Protein AF-A0A1E9EIL7-F1 (afdb_monomer_lite)

Sequence (348 aa):
MKQIITDVDGYSNFIINLEDLDIDIRIKYILYSVIDALINKVSENIWKKYFSDNKKYITLEELAEIYKIKNWYNNDGLPGVFFERFVYNILVIKEYKDLNSFILDCLNRLDISKGNDFDVILWGTEKGSWLSDFSLNSNLDIIDETDYIFMNNQPCNFKDTLIKFYHSNKKYNGFEKADLFVKLKNSSRWFGVDIKLNIEDFSAKNKTILPIRIALKTNNIIRLQKQLFDLRLEPNTFIFPKDNDYGELSMRYYRYMLLLLENIARNNKYKINKELYEFDTELTLFFLENKKESLFKILDFFERDILSKGVQVPERKIIENTCNTFLLNRYDCSCLKIIDEDNIVSVG

Structure (mmCIF, N/CA/C/O backbone):
data_AF-A0A1E9EIL7-F1
#
_entry.id   AF-A0A1E9EIL7-F1
#
loop_
_atom_site.group_PDB
_atom_site.id
_atom_site.type_symbol
_atom_site.label_atom_id
_atom_site.label_alt_id
_atom_site.label_comp_id
_atom_site.label_asym_id
_atom_site.label_entity_id
_atom_site.label_seq_id
_atom_site.pdbx_PDB_ins_code
_atom_site.Cartn_x
_atom_site.Cartn_y
_atom_site.Cartn_z
_atom_site.occupancy
_atom_site.B_iso_or_equiv
_atom_site.auth_seq_id
_atom_site.auth_comp_id
_atom_site.auth_asym_id
_atom_site.auth_atom_id
_atom_site.pdbx_PDB_model_num
ATOM 1 N N . MET A 1 1 ? -23.226 0.255 -35.946 1.00 21.98 1 MET A N 1
ATOM 2 C CA . MET A 1 1 ? -22.537 1.017 -37.009 1.00 21.98 1 MET A CA 1
ATOM 3 C C . MET A 1 1 ? -21.779 2.134 -36.306 1.00 21.98 1 MET A C 1
ATOM 5 O O . MET A 1 1 ? -22.417 2.949 -35.657 1.00 21.98 1 MET A O 1
ATOM 9 N N . LYS A 1 2 ? -20.445 2.040 -36.252 1.00 23.27 2 LYS A N 1
ATOM 10 C CA . LYS A 1 2 ? -19.579 2.896 -35.425 1.00 23.27 2 LYS A CA 1
ATOM 11 C C . LYS A 1 2 ? -19.229 4.156 -36.216 1.00 23.27 2 LYS A C 1
ATOM 13 O O . LYS A 1 2 ? -18.737 4.033 -37.333 1.00 23.27 2 LYS A O 1
ATOM 18 N N . GLN A 1 3 ? -19.492 5.333 -35.659 1.00 21.84 3 GLN A N 1
ATOM 19 C CA . GLN A 1 3 ? -18.999 6.582 -36.231 1.00 21.84 3 GLN A CA 1
ATOM 20 C C . GLN A 1 3 ? -17.539 6.755 -35.815 1.00 21.84 3 GLN A C 1
ATOM 22 O O . GLN A 1 3 ? -17.222 6.831 -34.632 1.00 21.84 3 GLN A O 1
ATOM 27 N N . ILE A 1 4 ? -16.667 6.743 -36.817 1.00 25.75 4 ILE A N 1
ATOM 28 C CA . ILE A 1 4 ? -15.246 7.049 -36.716 1.00 25.75 4 ILE A CA 1
ATOM 29 C C . ILE A 1 4 ? -15.115 8.519 -37.106 1.00 25.75 4 ILE A C 1
ATOM 31 O O . ILE A 1 4 ? -15.491 8.887 -38.218 1.00 25.75 4 ILE A O 1
ATOM 35 N N . ILE A 1 5 ? -14.599 9.346 -36.202 1.00 26.09 5 ILE A N 1
ATOM 36 C CA . ILE A 1 5 ? -14.059 10.661 -36.550 1.00 26.09 5 ILE A CA 1
ATOM 37 C C . ILE A 1 5 ? -12.557 10.566 -36.293 1.00 26.09 5 ILE A C 1
ATOM 39 O O . ILE A 1 5 ? -12.124 10.412 -35.155 1.00 26.09 5 ILE A O 1
ATOM 43 N N . THR A 1 6 ? -11.784 10.569 -37.374 1.00 26.67 6 THR A N 1
ATOM 44 C CA . THR A 1 6 ? -10.322 10.679 -37.371 1.00 26.67 6 THR A CA 1
ATOM 45 C C . THR A 1 6 ? -9.924 12.146 -37.444 1.00 26.67 6 THR A C 1
ATOM 47 O O . THR A 1 6 ? -10.477 12.868 -38.273 1.00 26.67 6 THR A O 1
ATOM 50 N N . ASP A 1 7 ? -8.926 12.544 -36.656 1.00 28.95 7 ASP A N 1
ATOM 51 C CA . ASP A 1 7 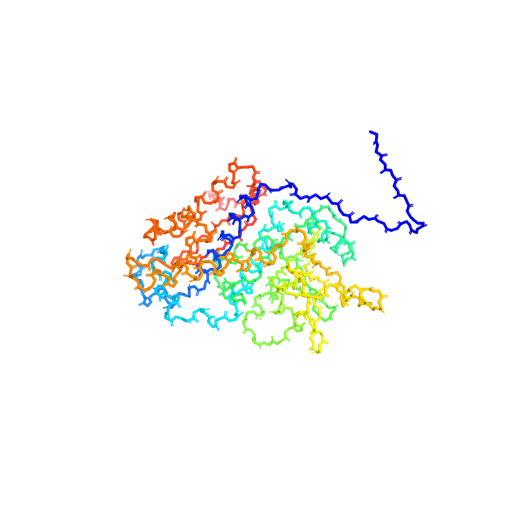? -8.173 13.783 -36.865 1.00 28.95 7 ASP A CA 1
ATOM 52 C C . ASP A 1 7 ? -6.681 13.474 -37.111 1.00 28.95 7 ASP A C 1
ATOM 54 O O . ASP A 1 7 ? -6.193 12.384 -36.799 1.00 28.95 7 ASP A O 1
ATOM 58 N N . VAL A 1 8 ? -6.001 14.418 -37.757 1.00 35.62 8 VAL A N 1
ATOM 59 C CA . VAL A 1 8 ? -4.996 14.209 -38.820 1.00 35.62 8 VAL A CA 1
ATOM 60 C C . VAL A 1 8 ? -3.587 13.766 -38.374 1.00 35.62 8 VAL A C 1
ATOM 62 O O . VAL A 1 8 ? -2.818 13.332 -39.225 1.00 35.62 8 VAL A O 1
ATOM 65 N N . ASP A 1 9 ? -3.255 13.730 -37.080 1.00 33.31 9 ASP A N 1
ATOM 66 C CA . ASP A 1 9 ? -1.865 13.486 -36.629 1.00 33.31 9 ASP A CA 1
ATOM 67 C C . ASP A 1 9 ? -1.631 12.212 -35.790 1.00 33.31 9 ASP A C 1
ATOM 69 O O . ASP A 1 9 ? -0.610 12.078 -35.122 1.00 33.31 9 ASP A O 1
ATOM 73 N N . GLY A 1 10 ? -2.531 11.224 -35.836 1.00 30.38 10 GLY A N 1
ATOM 74 C CA . GLY A 1 10 ? -2.178 9.837 -35.479 1.00 30.38 10 GLY A CA 1
ATOM 75 C C . GLY A 1 10 ? -1.772 9.548 -34.021 1.00 30.38 10 GLY A C 1
ATOM 76 O O . GLY A 1 10 ? -1.339 8.434 -33.736 1.00 30.38 10 GLY A O 1
ATOM 77 N N . TYR A 1 11 ? -1.958 10.482 -33.085 1.00 27.22 11 TYR A N 1
ATOM 78 C CA . TYR A 1 11 ? -1.787 10.244 -31.648 1.00 27.22 11 TYR A CA 1
ATOM 79 C C . TYR A 1 11 ? -3.122 10.378 -30.910 1.00 27.22 11 TYR A C 1
ATOM 81 O O . TYR A 1 11 ? -3.513 11.439 -30.436 1.00 27.22 11 TYR A O 1
ATOM 89 N N . SER A 1 12 ? -3.809 9.247 -30.800 1.00 25.52 12 SER A N 1
ATOM 90 C CA . SER A 1 12 ? -4.914 8.972 -29.879 1.00 25.52 12 SER A CA 1
ATOM 91 C C . SER A 1 12 ? -4.628 7.569 -29.333 1.00 25.52 12 SER A C 1
ATOM 93 O O . SER A 1 12 ? -4.242 6.687 -30.094 1.00 25.52 12 SER A O 1
ATOM 95 N N . ASN A 1 13 ? -4.675 7.313 -28.028 1.00 25.39 13 ASN A N 1
ATOM 96 C CA . ASN A 1 13 ? -5.943 6.993 -27.385 1.00 25.39 13 ASN A CA 1
ATOM 97 C C . ASN A 1 13 ? -5.948 7.395 -25.911 1.00 25.39 13 ASN A C 1
ATOM 99 O O . ASN A 1 13 ? -5.294 6.774 -25.075 1.00 25.39 13 ASN A O 1
ATOM 103 N N . PHE A 1 14 ? -6.772 8.394 -25.608 1.00 28.94 14 PHE A N 1
ATOM 104 C CA . PHE A 1 14 ? -7.549 8.379 -24.379 1.00 28.94 14 PHE A CA 1
ATOM 105 C C . PHE A 1 14 ? -8.856 7.608 -24.632 1.00 28.94 14 PHE A C 1
ATOM 107 O O . PHE A 1 14 ? -9.371 7.586 -25.750 1.00 28.94 14 PHE A O 1
ATOM 114 N N . ILE A 1 15 ? -9.386 7.089 -23.526 1.00 29.17 15 ILE A N 1
ATOM 115 C CA . ILE A 1 15 ? -10.681 6.454 -23.238 1.00 29.17 15 ILE A CA 1
ATOM 116 C C . ILE A 1 15 ? -10.800 4.907 -23.356 1.00 29.17 15 ILE A C 1
ATOM 118 O O . ILE A 1 15 ? -10.770 4.316 -24.433 1.00 29.17 15 ILE A O 1
ATOM 122 N N . ILE A 1 16 ? -11.132 4.351 -22.175 1.00 26.14 16 ILE A N 1
ATOM 123 C CA . ILE A 1 16 ? -11.843 3.112 -21.782 1.00 26.14 16 ILE A CA 1
ATOM 124 C C . ILE A 1 16 ? -10.992 1.872 -21.449 1.00 26.14 16 ILE A C 1
ATOM 126 O O . ILE A 1 16 ? -10.671 1.068 -22.315 1.00 26.14 16 ILE A O 1
ATOM 130 N N . ASN A 1 17 ? -10.764 1.671 -20.143 1.00 25.08 17 ASN A N 1
ATOM 131 C CA . ASN A 1 17 ? -11.368 0.554 -19.400 1.00 25.08 17 ASN A CA 1
ATOM 132 C C . ASN A 1 17 ? -11.577 0.959 -17.926 1.00 25.08 17 ASN A C 1
ATOM 134 O O . ASN A 1 17 ? -10.631 1.085 -17.156 1.00 25.08 17 ASN A O 1
ATOM 138 N N . LEU A 1 18 ? -12.837 1.192 -17.546 1.00 31.80 18 LEU A N 1
ATOM 139 C CA . LEU A 1 18 ? -13.278 1.500 -16.175 1.00 31.80 18 LEU A CA 1
ATOM 140 C C . LEU A 1 18 ? -13.907 0.270 -15.479 1.00 31.80 18 LEU A C 1
ATOM 142 O O . LEU A 1 18 ? -14.501 0.409 -14.408 1.00 31.80 18 LEU A O 1
ATOM 146 N N . GLU A 1 19 ? -13.779 -0.927 -16.065 1.00 33.69 19 GLU A N 1
ATOM 147 C CA . GLU A 1 19 ? -14.574 -2.111 -15.689 1.00 33.69 19 GLU A CA 1
ATOM 148 C C . GLU A 1 19 ? -13.822 -3.264 -15.004 1.00 33.69 19 GLU A C 1
ATOM 150 O O . GLU A 1 19 ? -14.482 -4.168 -14.511 1.00 33.69 19 GLU A O 1
ATOM 155 N N . ASP A 1 20 ? -12.496 -3.249 -14.851 1.00 37.94 20 ASP A N 1
ATOM 156 C CA . ASP A 1 20 ? -11.806 -4.490 -14.435 1.00 37.94 20 ASP A CA 1
ATOM 157 C C . ASP A 1 20 ? -11.717 -4.737 -12.912 1.00 37.94 20 ASP A C 1
ATOM 159 O O . ASP A 1 20 ? -11.102 -5.699 -12.474 1.00 37.94 20 ASP A O 1
ATOM 163 N N . LEU A 1 21 ? -12.408 -3.944 -12.084 1.00 42.72 21 LEU A N 1
ATOM 164 C CA . LEU A 1 21 ? -12.733 -4.311 -10.698 1.00 42.72 21 LEU A CA 1
ATOM 165 C C . LEU A 1 21 ? -14.116 -3.756 -10.343 1.00 42.72 21 LEU A C 1
ATOM 167 O O . LEU A 1 21 ? -14.345 -2.545 -10.443 1.00 42.72 21 LEU A O 1
ATOM 171 N N . ASP A 1 22 ? -15.009 -4.620 -9.862 1.00 54.00 22 ASP A N 1
ATOM 172 C CA . ASP A 1 22 ? -16.246 -4.227 -9.179 1.00 54.00 22 ASP A CA 1
ATOM 173 C C . ASP A 1 22 ? -15.915 -3.116 -8.159 1.00 54.00 22 ASP A C 1
ATOM 175 O O . ASP A 1 22 ? -14.920 -3.220 -7.430 1.00 54.00 22 ASP A O 1
ATOM 179 N N . ILE A 1 23 ? -16.658 -2.001 -8.175 1.00 58.56 23 ILE A N 1
ATOM 180 C CA . ILE A 1 23 ? -16.365 -0.791 -7.372 1.00 58.56 23 ILE A CA 1
ATOM 181 C C . ILE A 1 23 ? -16.155 -1.170 -5.895 1.00 58.56 23 ILE A C 1
ATOM 183 O O . ILE A 1 23 ? -15.264 -0.640 -5.224 1.00 58.56 23 ILE A O 1
ATOM 187 N N . ASP A 1 24 ? -16.877 -2.192 -5.446 1.00 64.88 24 ASP A N 1
ATOM 188 C CA . ASP A 1 24 ? -16.771 -2.785 -4.121 1.00 64.88 24 ASP A CA 1
ATOM 189 C C . ASP A 1 24 ? -15.391 -3.382 -3.821 1.00 64.88 24 ASP A C 1
ATOM 191 O O . ASP A 1 24 ? -14.879 -3.217 -2.715 1.00 64.88 24 ASP A O 1
ATOM 195 N N . ILE A 1 25 ? -14.747 -4.063 -4.776 1.00 70.44 25 ILE A N 1
ATOM 196 C CA . ILE A 1 25 ? -13.416 -4.660 -4.565 1.00 70.44 25 ILE A CA 1
ATOM 197 C C . ILE A 1 25 ? -12.372 -3.559 -4.378 1.00 70.44 25 ILE A C 1
ATOM 199 O O . ILE A 1 25 ? -11.527 -3.644 -3.485 1.00 70.44 25 ILE A O 1
ATOM 203 N N . ARG A 1 26 ? -12.455 -2.486 -5.175 1.00 74.69 26 ARG A N 1
ATOM 204 C CA . ARG A 1 26 ? -11.538 -1.337 -5.078 1.00 74.69 26 ARG A CA 1
ATOM 205 C C . ARG A 1 26 ? -11.615 -0.684 -3.700 1.00 74.69 26 ARG A C 1
ATOM 207 O O . ARG A 1 26 ? -10.583 -0.438 -3.076 1.00 74.69 26 ARG A O 1
ATOM 214 N N . ILE A 1 27 ? -12.831 -0.453 -3.208 1.00 80.25 27 ILE A N 1
ATOM 215 C CA . ILE A 1 27 ? -13.075 0.108 -1.875 1.00 80.25 27 ILE A CA 1
ATOM 216 C C . ILE A 1 27 ? -12.526 -0.823 -0.789 1.00 80.25 27 ILE A C 1
ATOM 218 O O . ILE A 1 27 ? -11.817 -0.364 0.110 1.00 80.25 27 ILE A O 1
ATOM 222 N N . LYS A 1 28 ? -12.784 -2.134 -0.898 1.00 80.56 28 LYS A N 1
ATOM 223 C CA . LYS A 1 28 ? -12.276 -3.135 0.052 1.00 80.56 28 LYS A CA 1
ATOM 224 C C . LYS A 1 28 ? -10.748 -3.150 0.100 1.00 80.56 28 LYS A C 1
ATOM 226 O O . LYS A 1 28 ? -10.202 -3.173 1.197 1.00 80.56 28 LYS A O 1
ATOM 231 N N . TYR A 1 29 ? -10.048 -3.029 -1.030 1.00 82.19 29 TYR A N 1
ATOM 232 C CA . TYR A 1 29 ? -8.581 -2.922 -1.042 1.00 82.19 29 TYR A CA 1
ATOM 233 C C . TYR A 1 29 ? -8.045 -1.633 -0.429 1.00 82.19 29 TYR A C 1
ATOM 235 O O . TYR A 1 29 ? -7.021 -1.661 0.259 1.00 82.19 29 TYR A O 1
ATOM 243 N N . ILE A 1 30 ? -8.707 -0.501 -0.672 1.00 86.31 30 ILE A N 1
ATOM 244 C CA . ILE A 1 30 ? -8.325 0.768 -0.050 1.00 86.31 30 ILE A CA 1
ATOM 245 C C . ILE A 1 30 ? -8.467 0.643 1.468 1.00 86.31 30 ILE A C 1
ATOM 247 O O . ILE A 1 30 ? -7.507 0.902 2.189 1.00 86.31 30 ILE A O 1
ATOM 251 N N . LEU A 1 31 ? -9.618 0.173 1.954 1.00 86.94 31 LEU A N 1
ATOM 252 C CA . LEU A 1 31 ? -9.868 -0.042 3.381 1.00 86.94 31 LEU A CA 1
ATOM 253 C C . LEU A 1 31 ? -8.890 -1.046 3.992 1.00 86.94 31 LEU A C 1
ATOM 255 O O . LEU A 1 31 ? -8.324 -0.774 5.048 1.00 86.94 31 LEU A O 1
ATOM 259 N N . TYR A 1 32 ? -8.634 -2.159 3.305 1.00 86.06 32 TYR A N 1
ATOM 260 C CA . TYR A 1 32 ? -7.632 -3.148 3.694 1.00 86.06 32 TYR A CA 1
ATOM 261 C C . TYR A 1 32 ? -6.253 -2.499 3.865 1.00 86.06 32 TYR A C 1
ATOM 263 O O . TYR A 1 32 ? -5.609 -2.660 4.899 1.00 86.06 32 TYR A O 1
ATOM 271 N N . SER A 1 33 ? -5.828 -1.690 2.890 1.00 85.75 33 SER A N 1
ATOM 272 C CA . SER A 1 33 ? -4.536 -0.994 2.914 1.00 85.75 33 SER A CA 1
ATOM 273 C C . SER A 1 33 ? -4.466 0.061 4.023 1.00 85.75 33 SER A C 1
ATOM 275 O O . SER A 1 33 ? -3.435 0.167 4.683 1.00 85.75 33 SER A O 1
ATOM 277 N N . VAL A 1 34 ? -5.551 0.810 4.263 1.00 88.31 34 VAL A N 1
ATOM 278 C CA . VAL A 1 34 ? -5.646 1.804 5.346 1.00 88.31 34 VAL A CA 1
ATOM 279 C C . VAL A 1 34 ? -5.557 1.130 6.712 1.00 88.31 34 VAL A C 1
ATOM 281 O O . VAL A 1 34 ? -4.752 1.547 7.539 1.00 88.31 34 VAL A O 1
ATOM 284 N N . ILE A 1 35 ? -6.362 0.095 6.963 1.00 87.81 35 ILE A N 1
ATOM 285 C CA . ILE A 1 35 ? -6.385 -0.592 8.260 1.00 87.81 35 ILE A CA 1
ATOM 286 C C . ILE A 1 35 ? -5.012 -1.198 8.546 1.00 87.81 35 ILE A C 1
ATOM 288 O O . ILE A 1 35 ? -4.467 -0.994 9.628 1.00 87.81 35 ILE A O 1
ATOM 292 N N . ASP A 1 36 ? -4.423 -1.883 7.569 1.00 83.56 36 ASP A N 1
ATOM 293 C CA . ASP A 1 36 ? -3.121 -2.514 7.755 1.00 83.56 36 ASP A CA 1
ATOM 294 C C . ASP A 1 36 ? -2.008 -1.461 7.946 1.00 83.56 36 ASP A C 1
ATOM 296 O O . ASP A 1 36 ? -1.156 -1.613 8.819 1.00 83.56 36 ASP A O 1
ATOM 300 N N . ALA A 1 37 ? -2.065 -0.321 7.244 1.00 83.38 37 ALA A N 1
ATOM 301 C CA . ALA A 1 37 ? -1.169 0.815 7.485 1.00 83.38 37 ALA A CA 1
ATOM 302 C C . ALA A 1 37 ? -1.305 1.399 8.906 1.00 83.38 37 ALA A C 1
ATOM 304 O O . ALA A 1 37 ? -0.298 1.729 9.534 1.00 83.38 37 ALA A O 1
ATOM 305 N N . LEU A 1 38 ? -2.530 1.518 9.430 1.00 84.69 38 LEU A N 1
ATOM 306 C CA . LEU A 1 38 ? -2.791 2.034 10.778 1.00 84.69 38 LEU A CA 1
ATOM 307 C C . LEU A 1 38 ? -2.280 1.082 11.868 1.00 84.69 38 LEU A C 1
ATOM 309 O O . LEU A 1 38 ? -1.675 1.540 12.837 1.00 84.69 38 LEU A O 1
ATOM 313 N N . ILE A 1 39 ? -2.487 -0.228 11.700 1.00 82.31 39 ILE A N 1
ATOM 314 C CA . ILE A 1 39 ? -1.978 -1.258 12.620 1.00 82.31 39 ILE A CA 1
ATOM 315 C C . ILE A 1 39 ? -0.451 -1.181 12.708 1.00 82.31 39 ILE A C 1
ATOM 317 O O . ILE A 1 39 ? 0.105 -1.097 13.800 1.00 82.31 39 ILE A O 1
ATOM 321 N N . ASN A 1 40 ? 0.221 -1.097 11.560 1.00 76.50 40 ASN A N 1
ATOM 322 C CA . ASN A 1 40 ? 1.681 -1.035 11.466 1.00 76.50 40 ASN A CA 1
ATOM 323 C C . ASN A 1 40 ? 2.307 0.278 11.963 1.00 76.50 40 ASN A C 1
ATOM 325 O O . ASN A 1 40 ? 3.527 0.437 11.952 1.00 76.50 40 ASN A O 1
ATOM 329 N N . LYS A 1 41 ? 1.494 1.243 12.406 1.00 76.06 41 LYS A N 1
ATOM 330 C CA . LYS A 1 41 ? 1.964 2.442 13.117 1.00 76.06 41 LYS A CA 1
ATOM 331 C C . LYS A 1 41 ? 1.931 2.311 14.630 1.00 76.06 41 LYS A C 1
ATOM 333 O O . LYS A 1 41 ? 2.370 3.225 15.337 1.00 76.06 41 LYS A O 1
ATOM 338 N N . VAL A 1 42 ? 1.440 1.192 15.141 1.00 77.12 42 VAL A N 1
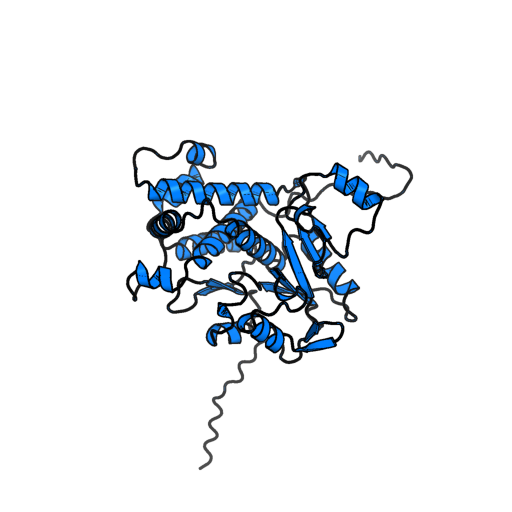ATOM 339 C CA . VAL A 1 42 ? 1.490 0.878 16.561 1.00 77.12 42 VAL A CA 1
ATOM 340 C C . VAL A 1 42 ? 2.833 0.215 16.851 1.00 77.12 42 VAL A C 1
ATOM 342 O O . VAL A 1 42 ? 3.033 -0.966 16.609 1.00 77.12 42 VAL A O 1
ATOM 345 N N . SER A 1 43 ? 3.793 0.991 17.355 1.00 71.69 43 SER A N 1
ATOM 346 C CA . SER A 1 43 ? 5.095 0.446 17.744 1.00 71.69 43 SER A CA 1
ATOM 347 C C . SER A 1 43 ? 4.986 -0.502 18.939 1.00 71.69 43 SER A C 1
ATOM 349 O O . SER A 1 43 ? 4.094 -0.363 19.777 1.00 71.69 43 SER A O 1
ATOM 351 N N . GLU A 1 44 ? 5.956 -1.405 19.083 1.00 69.44 44 GLU A N 1
ATOM 352 C CA . GLU A 1 44 ? 6.041 -2.347 20.209 1.00 69.44 44 GLU A CA 1
ATOM 353 C C . GLU A 1 44 ? 6.007 -1.636 21.576 1.00 69.44 44 GLU A C 1
ATOM 355 O O . GLU A 1 44 ? 5.368 -2.094 22.519 1.00 69.44 44 GLU A O 1
ATOM 360 N N . ASN A 1 45 ? 6.623 -0.456 21.680 1.00 71.62 45 ASN A N 1
ATOM 361 C CA . ASN A 1 45 ? 6.581 0.347 22.905 1.00 71.62 45 ASN A CA 1
ATOM 362 C C . ASN A 1 45 ? 5.171 0.856 23.228 1.00 71.62 45 ASN A C 1
ATOM 364 O O . ASN A 1 45 ? 4.802 0.936 24.396 1.00 71.62 45 ASN A O 1
ATOM 368 N N . ILE A 1 46 ? 4.386 1.233 22.213 1.00 75.56 46 ILE A N 1
ATOM 369 C CA . ILE A 1 46 ? 2.974 1.596 22.405 1.00 75.56 46 ILE A CA 1
ATOM 370 C C . ILE A 1 46 ? 2.203 0.335 22.789 1.00 75.56 46 ILE A C 1
ATOM 372 O O . ILE A 1 46 ? 1.432 0.371 23.741 1.00 75.56 46 ILE A O 1
ATOM 376 N N . TRP A 1 47 ? 2.471 -0.779 22.110 1.00 73.94 47 TRP A N 1
ATOM 377 C CA . TRP A 1 47 ? 1.850 -2.066 22.392 1.00 73.94 47 TRP A CA 1
ATOM 378 C C . TRP A 1 47 ? 1.979 -2.462 23.866 1.00 73.94 47 TRP A C 1
ATOM 380 O O . TRP A 1 47 ? 0.980 -2.539 24.576 1.00 73.94 47 TRP A O 1
ATOM 390 N N . LYS A 1 48 ? 3.218 -2.600 24.350 1.00 72.56 48 LYS A N 1
ATOM 391 C CA . LYS A 1 48 ? 3.542 -2.998 25.731 1.00 72.56 48 LYS A CA 1
ATOM 392 C C . LYS A 1 48 ? 3.064 -2.000 26.778 1.00 72.56 48 LYS A C 1
ATOM 394 O O . LYS A 1 48 ? 2.772 -2.365 27.910 1.00 72.56 48 LYS A O 1
ATOM 399 N N . LYS A 1 49 ? 3.008 -0.712 26.428 1.00 71.81 49 LYS A N 1
ATOM 400 C CA . LYS A 1 49 ? 2.572 0.332 27.362 1.00 71.81 49 LYS A CA 1
ATOM 401 C C . LYS A 1 49 ? 1.069 0.280 27.636 1.00 71.81 49 LYS A C 1
ATOM 403 O O . LYS A 1 49 ? 0.655 0.683 28.722 1.00 71.81 49 LYS A O 1
ATOM 408 N N . TYR A 1 50 ? 0.267 -0.135 26.658 1.00 68.38 50 TYR A N 1
ATOM 409 C CA . TYR A 1 50 ? -1.189 0.014 26.714 1.00 68.38 50 TYR A CA 1
ATOM 410 C C . TYR A 1 50 ? -1.954 -1.311 26.704 1.00 68.38 50 TYR A C 1
ATOM 412 O O . TYR A 1 50 ? -3.108 -1.332 27.126 1.00 68.38 50 TYR A O 1
ATOM 420 N N . PHE A 1 51 ? -1.326 -2.416 26.301 1.00 71.56 51 PHE A N 1
ATOM 421 C CA . PHE A 1 51 ? -1.952 -3.735 26.267 1.00 71.56 51 PHE A CA 1
ATOM 422 C C . PHE A 1 51 ? -1.155 -4.734 27.100 1.00 71.56 51 PHE A C 1
ATOM 424 O O . PHE A 1 51 ? 0.061 -4.632 27.226 1.00 71.56 51 PHE A O 1
ATOM 431 N N . SER A 1 52 ? -1.851 -5.711 27.681 1.00 65.81 52 SER A N 1
ATOM 432 C CA . SER A 1 52 ? -1.206 -6.803 28.415 1.00 65.81 52 SER A CA 1
ATOM 433 C C . SER A 1 52 ? -0.242 -7.571 27.508 1.00 65.81 52 SER A C 1
ATOM 435 O O . SER A 1 52 ? -0.625 -7.891 26.381 1.00 65.81 52 SER A O 1
ATOM 437 N N . ASP A 1 53 ? 0.917 -7.976 28.033 1.00 61.91 53 ASP A N 1
ATOM 438 C CA . ASP A 1 53 ? 1.979 -8.680 27.288 1.00 61.91 53 ASP A CA 1
ATOM 439 C C . ASP A 1 53 ? 1.502 -9.943 26.542 1.00 61.91 53 ASP A C 1
ATOM 441 O O . ASP A 1 53 ? 2.078 -10.336 25.533 1.00 61.91 53 ASP A O 1
ATOM 445 N N . ASN A 1 54 ? 0.403 -10.557 26.990 1.00 64.81 54 ASN A N 1
ATOM 446 C CA . ASN A 1 54 ? -0.147 -11.775 26.391 1.00 64.81 54 ASN A CA 1
ATOM 447 C C . ASN A 1 54 ? -1.103 -11.515 25.212 1.00 64.81 54 ASN A C 1
ATOM 449 O O . ASN A 1 54 ? -1.581 -12.462 24.582 1.00 64.81 54 ASN A O 1
ATOM 453 N N . LYS A 1 55 ? -1.444 -10.254 24.921 1.00 71.19 55 LYS A N 1
ATOM 454 C CA . LYS A 1 55 ? -2.377 -9.916 23.844 1.00 71.19 55 LYS A CA 1
ATOM 455 C C . LYS A 1 55 ? -1.634 -9.858 22.508 1.00 71.19 55 LYS A C 1
ATOM 457 O O . LYS A 1 55 ? -0.702 -9.077 22.354 1.00 71.19 55 LYS A O 1
ATOM 462 N N . LYS A 1 56 ? -2.094 -10.640 21.523 1.00 68.25 56 LYS A N 1
ATOM 463 C CA . LYS A 1 56 ? -1.535 -10.706 20.154 1.00 68.25 56 LYS A CA 1
ATOM 464 C C . LYS A 1 56 ? -2.393 -10.004 19.086 1.00 68.25 56 LYS A C 1
ATOM 466 O O . LYS A 1 56 ? -2.246 -10.278 17.902 1.00 68.25 56 LYS A O 1
ATOM 471 N N . TYR A 1 57 ? -3.355 -9.164 19.475 1.00 77.44 57 TYR A N 1
ATOM 472 C CA . TYR A 1 57 ? -4.256 -8.512 18.520 1.00 77.44 57 TYR A CA 1
ATOM 473 C C . TYR A 1 57 ? -4.766 -7.161 18.997 1.00 77.44 57 TYR A C 1
ATOM 475 O O . TYR A 1 57 ? -5.025 -6.981 20.186 1.00 77.44 57 TYR A O 1
ATOM 483 N N . ILE A 1 58 ? -4.962 -6.240 18.052 1.00 85.25 58 ILE A N 1
ATOM 484 C CA . ILE A 1 58 ? -5.511 -4.900 18.280 1.00 85.25 58 ILE A CA 1
ATOM 485 C C . ILE A 1 58 ? -6.964 -4.827 17.815 1.00 85.25 58 ILE A C 1
ATOM 487 O O . ILE A 1 58 ? -7.324 -5.434 16.808 1.00 85.25 58 ILE A O 1
ATOM 491 N N . THR A 1 59 ? -7.804 -4.104 18.547 1.00 90.31 59 THR A N 1
ATOM 492 C CA . THR A 1 59 ? -9.198 -3.816 18.172 1.00 90.31 59 THR A CA 1
ATOM 493 C C . THR A 1 59 ? -9.343 -2.383 17.662 1.00 90.31 59 THR A C 1
ATOM 495 O O . THR A 1 59 ? -8.461 -1.546 17.864 1.00 90.31 59 THR A O 1
ATOM 498 N N . LEU A 1 60 ? -10.466 -2.066 17.015 1.00 90.31 60 LEU A N 1
ATOM 499 C CA . LEU A 1 60 ? -10.730 -0.701 16.550 1.00 90.31 60 LEU A CA 1
ATOM 500 C C . LEU A 1 60 ? -10.888 0.287 17.720 1.00 90.31 60 LEU A C 1
ATOM 502 O O . LEU A 1 60 ? -10.465 1.436 17.617 1.00 90.31 60 LEU A O 1
ATOM 506 N N . GLU A 1 61 ? -11.465 -0.161 18.839 1.00 91.25 61 GLU A N 1
ATOM 507 C CA . GLU A 1 61 ? -11.592 0.624 20.075 1.00 91.25 61 GLU A CA 1
ATOM 508 C C . GLU A 1 61 ? -10.221 1.011 20.648 1.00 91.25 61 GLU A C 1
ATOM 510 O O . GLU A 1 61 ? -9.984 2.172 20.969 1.00 91.25 61 GLU A O 1
ATOM 515 N N . GLU A 1 62 ? -9.274 0.081 20.660 1.00 89.19 62 GLU A N 1
ATOM 516 C CA . GLU A 1 62 ? -7.905 0.333 21.122 1.00 89.19 62 GLU A CA 1
ATOM 517 C C . GLU A 1 62 ? -7.097 1.193 20.147 1.00 89.19 62 GLU A C 1
ATOM 519 O O . GLU A 1 62 ? -6.348 2.085 20.554 1.00 89.19 62 GLU A O 1
ATOM 524 N N . LEU A 1 63 ? -7.277 0.974 18.841 1.00 90.44 63 LEU A N 1
ATOM 525 C CA . LEU A 1 63 ? -6.683 1.823 17.813 1.00 90.44 63 LEU A CA 1
ATOM 526 C C . LEU A 1 63 ? -7.175 3.275 17.943 1.00 90.44 63 LEU A C 1
ATOM 528 O O . LEU A 1 63 ? -6.399 4.208 17.743 1.00 90.44 63 LEU A O 1
ATOM 532 N N . ALA A 1 64 ? -8.438 3.478 18.328 1.00 91.00 64 ALA A N 1
ATOM 533 C CA . ALA A 1 64 ? -9.019 4.797 18.568 1.00 91.00 64 ALA A CA 1
ATOM 534 C C . ALA A 1 64 ? -8.409 5.500 19.797 1.00 91.00 64 ALA A C 1
ATOM 536 O O . ALA A 1 64 ? -8.165 6.712 19.772 1.00 91.00 64 ALA A O 1
ATOM 537 N N . GLU A 1 65 ? -8.097 4.755 20.859 1.00 88.25 65 GLU A N 1
ATOM 538 C CA . GLU A 1 65 ? -7.363 5.289 22.012 1.00 88.25 65 GLU A CA 1
ATOM 539 C C . GLU A 1 65 ? -5.948 5.732 21.619 1.00 88.25 65 GLU A C 1
ATOM 541 O O . GLU A 1 65 ? -5.527 6.848 21.949 1.00 88.25 65 GLU A O 1
ATOM 546 N N . ILE A 1 66 ? -5.238 4.908 20.840 1.00 86.75 66 ILE A N 1
ATOM 547 C CA . ILE A 1 66 ? -3.906 5.245 20.318 1.00 86.75 66 ILE A CA 1
ATOM 548 C C . ILE A 1 66 ? -3.971 6.473 19.407 1.00 86.75 66 ILE A C 1
ATOM 550 O O . ILE A 1 66 ? -3.161 7.387 19.577 1.00 86.75 66 ILE A O 1
ATOM 554 N N . TYR A 1 67 ? -4.939 6.522 18.486 1.00 86.38 67 TYR A N 1
ATOM 555 C CA . TYR A 1 67 ? -5.189 7.657 17.592 1.00 86.38 67 TYR A CA 1
ATOM 556 C C . TYR A 1 67 ? -5.254 8.975 18.370 1.00 86.38 67 TYR A C 1
ATOM 558 O O . TYR A 1 67 ? -4.569 9.943 18.021 1.00 86.38 67 TYR A O 1
ATOM 566 N N . LYS A 1 68 ? -6.020 8.994 19.469 1.00 82.88 68 LYS A N 1
ATOM 567 C CA . LYS A 1 68 ? -6.183 10.170 20.331 1.00 82.88 68 LYS A CA 1
ATOM 568 C C . LYS A 1 68 ? -4.879 10.556 21.027 1.00 82.88 68 LYS A C 1
ATOM 570 O O . LYS A 1 68 ? -4.519 11.729 21.040 1.00 82.88 68 LYS A O 1
ATOM 575 N N . ILE A 1 69 ? -4.161 9.584 21.590 1.00 80.75 69 ILE A N 1
ATOM 576 C CA . ILE A 1 69 ? -2.906 9.821 22.322 1.00 80.75 69 ILE A CA 1
ATOM 577 C C . ILE A 1 69 ? -1.806 10.333 21.388 1.00 80.75 69 ILE A C 1
ATOM 579 O O . ILE A 1 69 ? -1.039 11.224 21.750 1.00 80.75 69 ILE A O 1
ATOM 583 N N . LYS A 1 70 ? -1.711 9.757 20.189 1.00 79.12 70 LYS A N 1
ATOM 584 C CA . LYS A 1 70 ? -0.692 10.103 19.194 1.00 79.12 70 LYS A CA 1
ATOM 585 C C . LYS A 1 70 ? -1.058 11.304 18.337 1.00 79.12 70 LYS A C 1
ATOM 587 O O . LYS A 1 70 ? -0.200 11.767 17.591 1.00 79.12 70 LYS A O 1
ATOM 592 N N . ASN A 1 71 ? -2.289 11.800 18.450 1.00 78.94 71 ASN A N 1
ATOM 593 C CA . ASN A 1 71 ? -2.806 12.916 17.671 1.00 78.94 71 ASN A CA 1
ATOM 594 C C . ASN A 1 71 ? -2.575 12.725 16.159 1.00 78.94 71 ASN A C 1
ATOM 596 O O . ASN A 1 71 ? -1.998 13.578 15.483 1.00 78.94 71 ASN A O 1
ATOM 600 N N . TRP A 1 72 ? -2.997 11.571 15.625 1.00 79.62 72 TRP A N 1
ATOM 601 C CA . TRP A 1 72 ? -2.767 11.209 14.217 1.00 79.62 72 T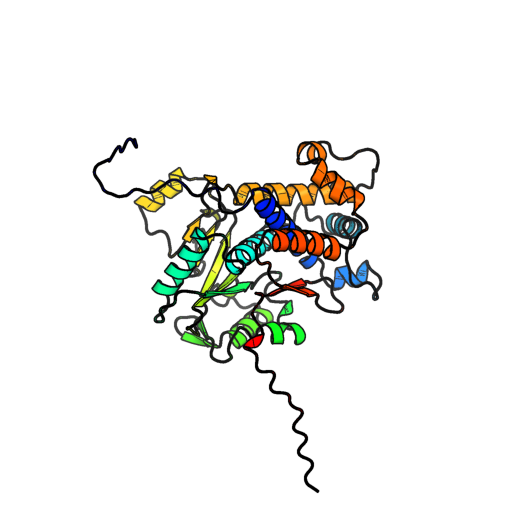RP A CA 1
ATOM 602 C C . TRP A 1 72 ? -3.402 12.166 13.207 1.00 79.62 72 TRP A C 1
ATOM 604 O O . TRP A 1 72 ? -2.965 12.188 12.061 1.00 79.62 72 TRP A O 1
ATOM 614 N N . TYR A 1 73 ? -4.350 13.003 13.629 1.00 69.75 73 TYR A N 1
ATOM 615 C CA . TYR A 1 73 ? -4.877 14.095 12.812 1.00 69.75 73 TYR A CA 1
ATOM 616 C C . TYR A 1 73 ? -3.770 15.022 12.267 1.00 69.75 73 TYR A C 1
ATOM 618 O O . TYR A 1 73 ? -3.874 15.502 11.144 1.00 69.75 73 TYR A O 1
ATOM 626 N N . ASN A 1 74 ? -2.683 15.211 13.026 1.00 69.38 74 ASN A N 1
ATOM 627 C CA . ASN A 1 74 ? -1.545 16.059 12.650 1.00 69.38 74 ASN A CA 1
ATOM 628 C C . ASN A 1 74 ? -0.333 15.263 12.123 1.00 69.38 74 ASN A C 1
ATOM 630 O O . ASN A 1 74 ? 0.767 15.807 12.035 1.00 69.38 74 ASN A O 1
ATOM 634 N N . ASN A 1 75 ? -0.478 13.961 11.848 1.00 66.56 75 ASN A N 1
ATOM 635 C CA . ASN A 1 75 ? 0.640 13.128 11.405 1.00 66.56 75 ASN A CA 1
ATOM 636 C C . ASN A 1 75 ? 0.734 13.087 9.872 1.00 66.56 75 ASN A C 1
ATOM 638 O O . ASN A 1 75 ? 0.167 12.201 9.230 1.00 66.56 75 ASN A O 1
ATOM 642 N N . ASP A 1 76 ? 1.517 14.007 9.305 1.00 62.97 76 ASP A N 1
ATOM 643 C CA . ASP A 1 76 ? 1.718 14.148 7.854 1.00 62.97 76 ASP A CA 1
ATOM 644 C C . ASP A 1 76 ? 2.328 12.903 7.177 1.00 62.97 76 ASP A C 1
ATOM 646 O O . ASP A 1 76 ? 2.228 12.743 5.962 1.00 62.97 76 ASP A O 1
ATOM 650 N N . GLY A 1 77 ? 2.956 11.997 7.938 1.00 71.69 77 GLY A N 1
ATOM 651 C CA . GLY A 1 77 ? 3.593 10.791 7.396 1.00 71.69 77 GLY A CA 1
ATOM 652 C C . GLY A 1 77 ? 2.667 9.579 7.254 1.00 71.69 77 GLY A C 1
ATOM 653 O O . GLY A 1 77 ? 3.009 8.631 6.548 1.00 71.69 77 GLY A O 1
ATOM 654 N N . LEU A 1 78 ? 1.512 9.575 7.925 1.00 74.62 78 LEU A N 1
ATOM 655 C CA . LEU A 1 78 ? 0.576 8.446 7.917 1.00 74.62 78 LEU A CA 1
ATOM 656 C C . LEU A 1 78 ? -0.112 8.233 6.548 1.00 74.62 78 LEU A C 1
ATOM 658 O O . LEU A 1 78 ? -0.182 7.082 6.114 1.00 74.62 78 LEU A O 1
ATOM 662 N N . PRO A 1 79 ? -0.535 9.286 5.817 1.00 78.38 79 PRO A N 1
ATOM 663 C CA . PRO A 1 79 ? -1.033 9.130 4.451 1.00 78.38 79 PRO A CA 1
ATOM 664 C C . PRO A 1 79 ? -0.002 8.505 3.501 1.00 78.38 79 PRO A C 1
ATOM 666 O O . PRO A 1 79 ? -0.365 7.641 2.712 1.00 78.38 79 PRO A O 1
ATOM 669 N N . GLY A 1 80 ? 1.278 8.891 3.611 1.00 80.19 80 GLY A N 1
ATOM 670 C CA . GLY A 1 80 ? 2.364 8.359 2.772 1.00 80.19 80 GLY A CA 1
ATOM 671 C C . GLY A 1 80 ? 2.471 6.839 2.861 1.00 80.19 80 GLY A C 1
ATOM 672 O O . GLY A 1 80 ? 2.294 6.146 1.868 1.00 80.19 80 GLY A O 1
ATOM 673 N N . VAL A 1 81 ? 2.593 6.334 4.087 1.00 79.44 81 VAL A N 1
ATOM 674 C CA . VAL A 1 81 ? 2.619 4.899 4.423 1.00 79.44 81 VAL A CA 1
ATOM 675 C C . VAL A 1 81 ? 1.435 4.131 3.833 1.00 79.44 81 VAL A C 1
ATOM 677 O O . VAL A 1 81 ? 1.585 3.023 3.320 1.00 79.44 81 VAL A O 1
ATOM 680 N N . PHE A 1 82 ? 0.243 4.718 3.886 1.00 85.19 82 PHE A N 1
ATOM 681 C CA . PHE A 1 82 ? -0.933 4.125 3.269 1.00 85.19 82 PHE A CA 1
ATOM 682 C C . PHE A 1 82 ? -0.810 4.058 1.734 1.00 85.19 82 PHE A C 1
ATOM 684 O O . PHE A 1 82 ? -1.107 3.012 1.157 1.00 85.19 82 PHE A O 1
ATOM 691 N N . PHE A 1 83 ? -0.347 5.121 1.069 1.00 86.44 83 PHE A N 1
ATOM 692 C CA . PHE A 1 83 ? -0.173 5.133 -0.389 1.00 86.44 83 PHE A CA 1
ATOM 693 C C . PHE A 1 83 ? 0.865 4.117 -0.863 1.00 86.44 83 PHE A C 1
ATOM 695 O O . PHE A 1 83 ? 0.625 3.420 -1.847 1.00 86.44 83 PHE A O 1
ATOM 702 N N . GLU A 1 84 ? 1.988 4.012 -0.150 1.00 85.81 84 GLU A N 1
ATOM 703 C CA . GLU A 1 84 ? 3.057 3.041 -0.413 1.00 85.81 84 GLU A CA 1
ATOM 704 C C . GLU A 1 84 ? 2.485 1.617 -0.447 1.00 85.81 84 GLU A C 1
ATOM 706 O O . GLU A 1 84 ? 2.633 0.876 -1.422 1.00 85.81 84 GLU A O 1
ATOM 711 N N . ARG A 1 85 ? 1.728 1.274 0.597 1.00 83.50 85 ARG A N 1
ATOM 712 C CA . ARG A 1 85 ? 1.079 -0.025 0.767 1.00 83.50 85 ARG A CA 1
ATOM 713 C C . ARG A 1 85 ? -0.034 -0.281 -0.247 1.00 83.50 85 ARG A C 1
ATOM 715 O O . ARG A 1 85 ? -0.160 -1.396 -0.745 1.00 83.50 85 ARG A O 1
ATOM 722 N N . PHE A 1 86 ? -0.824 0.735 -0.576 1.00 86.75 86 PHE A N 1
ATOM 723 C CA . PHE A 1 86 ? -1.869 0.633 -1.590 1.00 86.75 86 PHE A CA 1
ATOM 724 C C . PHE A 1 86 ? -1.287 0.324 -2.977 1.00 86.75 86 PHE A C 1
ATOM 726 O O . PHE A 1 86 ? -1.737 -0.609 -3.642 1.00 86.75 86 PHE A O 1
ATOM 733 N N . VAL A 1 87 ? -0.250 1.058 -3.392 1.00 87.94 87 VAL A N 1
ATOM 734 C CA . VAL A 1 87 ? 0.428 0.827 -4.675 1.00 87.94 87 VAL A CA 1
ATOM 735 C C . VAL A 1 87 ? 1.120 -0.533 -4.694 1.00 87.94 87 VAL A C 1
ATOM 737 O O . VAL A 1 87 ? 0.998 -1.247 -5.687 1.00 87.94 87 VAL A O 1
ATOM 740 N N . TYR A 1 88 ? 1.789 -0.925 -3.604 1.00 86.69 88 TYR A N 1
ATOM 741 C CA . TYR A 1 88 ? 2.353 -2.269 -3.476 1.00 86.69 88 TYR A CA 1
ATOM 742 C C . TYR A 1 88 ? 1.287 -3.340 -3.712 1.00 86.69 88 TYR A C 1
ATOM 744 O O . TYR A 1 88 ? 1.461 -4.179 -4.592 1.00 86.69 88 TYR A O 1
ATOM 752 N N . ASN A 1 89 ? 0.151 -3.261 -3.012 1.00 81.44 89 ASN A N 1
ATOM 753 C CA . ASN A 1 89 ? -0.936 -4.222 -3.177 1.00 81.44 89 ASN A CA 1
ATOM 754 C C . ASN A 1 89 ? -1.379 -4.313 -4.640 1.00 81.44 89 ASN A C 1
ATOM 756 O O . ASN A 1 89 ? -1.433 -5.412 -5.176 1.00 81.44 89 ASN A O 1
ATOM 760 N N . ILE A 1 90 ? -1.604 -3.182 -5.319 1.00 84.81 90 ILE A N 1
ATOM 761 C CA . ILE A 1 90 ? -2.001 -3.167 -6.737 1.00 84.81 90 ILE A CA 1
ATOM 762 C C . ILE A 1 90 ? -0.971 -3.862 -7.643 1.00 84.81 90 ILE A C 1
ATOM 764 O O . ILE A 1 90 ? -1.343 -4.611 -8.550 1.00 84.81 90 ILE A O 1
ATOM 768 N N . LEU A 1 91 ? 0.318 -3.602 -7.419 1.00 86.75 91 LEU A N 1
ATOM 769 C CA . LEU A 1 91 ? 1.397 -4.179 -8.220 1.00 86.75 91 LEU A CA 1
ATOM 770 C C . LEU A 1 91 ? 1.561 -5.684 -7.991 1.00 86.75 91 LEU A C 1
ATOM 772 O O . LEU A 1 91 ? 1.970 -6.404 -8.899 1.00 86.75 91 LEU A O 1
ATOM 776 N N . VAL A 1 92 ? 1.262 -6.158 -6.785 1.00 82.44 92 VAL A N 1
ATOM 777 C CA . VAL A 1 92 ? 1.386 -7.570 -6.411 1.00 82.44 92 VAL A CA 1
ATOM 778 C C . VAL A 1 92 ? 0.221 -8.397 -6.923 1.00 82.44 92 VAL A C 1
ATOM 780 O O . VAL A 1 92 ? 0.438 -9.485 -7.445 1.00 82.44 92 VAL A O 1
ATOM 783 N N . ILE A 1 93 ? -1.002 -7.879 -6.816 1.00 78.31 93 ILE A N 1
ATOM 784 C CA . ILE A 1 93 ? -2.204 -8.588 -7.278 1.00 78.31 93 ILE A CA 1
ATOM 785 C C . ILE A 1 93 ? -2.310 -8.618 -8.805 1.00 78.31 93 ILE A C 1
ATOM 787 O O . ILE A 1 93 ? -3.105 -9.367 -9.352 1.00 78.31 93 ILE A O 1
ATOM 791 N N . LYS A 1 94 ? -1.518 -7.792 -9.500 1.00 80.62 94 LYS A N 1
ATOM 792 C CA . LYS A 1 94 ? -1.435 -7.696 -10.966 1.00 80.62 94 LYS A CA 1
ATOM 793 C C . LYS A 1 94 ? -2.742 -7.317 -11.691 1.00 80.62 94 LYS A C 1
ATOM 795 O O . LYS A 1 94 ? -2.746 -7.239 -12.916 1.00 80.62 94 LYS A O 1
ATOM 800 N N . GLU A 1 95 ? -3.797 -6.957 -10.964 1.00 75.25 95 GLU A N 1
ATOM 801 C CA . GLU A 1 95 ? -5.115 -6.616 -11.526 1.00 75.25 95 GLU A CA 1
ATOM 802 C C . GLU A 1 95 ? -5.134 -5.300 -12.317 1.00 75.25 95 GLU A C 1
ATOM 804 O O . GLU A 1 95 ? -5.801 -5.183 -13.343 1.00 75.25 95 GLU A O 1
ATOM 809 N N . TYR A 1 96 ? -4.385 -4.279 -11.886 1.00 81.06 96 TYR A N 1
ATOM 810 C CA . TYR A 1 96 ? -4.422 -2.976 -12.557 1.00 81.06 96 TYR A CA 1
ATOM 811 C C . TYR A 1 96 ? -3.454 -2.926 -13.748 1.00 81.06 96 TYR A C 1
ATOM 813 O O . TYR A 1 96 ? -2.314 -2.455 -13.647 1.00 81.06 96 TYR A O 1
ATOM 821 N N . LYS A 1 97 ? -3.923 -3.443 -14.888 1.00 83.38 97 LYS A N 1
ATOM 822 C CA . LYS A 1 97 ? -3.145 -3.664 -16.117 1.00 83.38 97 LYS A CA 1
ATOM 823 C C . LYS A 1 97 ? -2.283 -2.475 -16.544 1.00 83.38 97 LYS A C 1
ATOM 825 O O . LYS A 1 97 ? -1.133 -2.691 -16.926 1.00 83.38 97 LYS A O 1
ATOM 830 N N . ASP A 1 98 ? -2.792 -1.249 -16.463 1.00 83.31 98 ASP A N 1
ATOM 831 C CA . ASP A 1 98 ? -2.065 -0.056 -16.917 1.00 83.31 98 ASP A CA 1
ATOM 832 C C . ASP A 1 98 ? -0.798 0.199 -16.096 1.00 83.31 98 ASP A C 1
ATOM 834 O O . ASP A 1 98 ? 0.275 0.418 -16.658 1.00 83.31 98 ASP A O 1
ATOM 838 N N . LEU A 1 99 ? -0.900 0.121 -14.764 1.00 86.94 99 LEU A N 1
ATOM 839 C CA . LEU A 1 99 ? 0.256 0.310 -13.886 1.00 86.94 99 LEU A CA 1
ATOM 840 C C . LEU A 1 99 ? 1.258 -0.834 -14.060 1.00 86.94 99 LEU A C 1
ATOM 842 O O . LEU A 1 99 ? 2.461 -0.594 -14.134 1.00 86.94 99 LEU A O 1
ATOM 846 N N . ASN A 1 100 ? 0.773 -2.072 -14.164 1.00 89.31 100 ASN A N 1
ATOM 847 C CA . ASN A 1 100 ? 1.641 -3.236 -14.337 1.00 89.31 100 ASN A CA 1
ATOM 848 C C . ASN A 1 100 ? 2.390 -3.199 -15.673 1.00 89.31 100 ASN A C 1
ATOM 850 O O . ASN A 1 100 ? 3.596 -3.443 -15.705 1.00 89.31 100 ASN A O 1
ATOM 854 N N . SER A 1 101 ? 1.702 -2.826 -16.755 1.00 87.81 101 SER A N 1
ATOM 855 C CA . SER A 1 101 ? 2.310 -2.652 -18.079 1.00 87.81 101 SER A CA 1
ATOM 856 C C . SER A 1 101 ? 3.344 -1.531 -18.053 1.00 87.81 101 SER A C 1
ATOM 858 O O . SER A 1 101 ? 4.463 -1.711 -18.523 1.00 87.81 101 SER A O 1
ATOM 860 N N . PHE A 1 102 ? 3.017 -0.405 -17.412 1.00 90.69 102 PHE A N 1
ATOM 861 C CA . PHE A 1 102 ? 3.958 0.691 -17.228 1.00 90.69 102 PHE A CA 1
ATOM 862 C C . PHE A 1 102 ? 5.228 0.253 -16.483 1.00 90.69 102 PHE A C 1
ATOM 864 O O . PHE A 1 102 ? 6.331 0.567 -16.934 1.00 90.69 102 PHE A O 1
ATOM 871 N N . ILE A 1 103 ? 5.105 -0.469 -15.362 1.00 92.75 103 ILE A N 1
ATOM 872 C CA . ILE A 1 103 ? 6.269 -0.946 -14.600 1.00 92.75 103 ILE A CA 1
ATOM 873 C C . ILE A 1 103 ? 7.116 -1.889 -15.446 1.00 92.75 103 ILE A C 1
ATOM 875 O O . ILE A 1 103 ? 8.333 -1.709 -15.523 1.00 92.75 103 ILE A O 1
ATOM 879 N N . LEU A 1 104 ? 6.482 -2.847 -16.119 1.00 92.44 104 LEU A N 1
ATOM 880 C CA . LEU A 1 104 ? 7.168 -3.794 -16.986 1.00 92.44 104 LEU A CA 1
ATOM 881 C C . LEU A 1 104 ? 7.922 -3.086 -18.121 1.00 92.44 104 LEU A C 1
ATOM 883 O O . LEU A 1 104 ? 9.085 -3.393 -18.378 1.00 92.44 104 LEU A O 1
ATOM 887 N N . ASP A 1 105 ? 7.301 -2.092 -18.753 1.00 87.75 105 ASP A N 1
ATOM 888 C CA . ASP A 1 105 ? 7.919 -1.274 -19.794 1.00 87.75 105 ASP A CA 1
ATOM 889 C C . ASP A 1 105 ? 9.115 -0.475 -19.267 1.00 87.75 105 ASP A C 1
ATOM 891 O O . ASP A 1 105 ? 10.152 -0.377 -19.929 1.00 87.75 105 ASP A O 1
ATOM 895 N N . CYS A 1 106 ? 8.998 0.099 -18.068 1.00 90.31 106 CYS A N 1
ATOM 896 C CA . CYS A 1 106 ? 10.098 0.813 -17.428 1.00 90.31 106 CYS A CA 1
ATOM 897 C C . CYS A 1 106 ? 11.276 -0.121 -17.163 1.00 90.31 106 CYS A C 1
ATOM 899 O O . CYS A 1 106 ? 12.408 0.205 -17.521 1.00 90.31 106 CYS A O 1
ATOM 901 N N . LEU A 1 107 ? 11.010 -1.291 -16.589 1.00 92.44 107 LEU A N 1
ATOM 902 C CA . LEU A 1 107 ? 12.018 -2.306 -16.314 1.00 92.44 107 LEU A CA 1
ATOM 903 C C . LEU A 1 107 ? 12.695 -2.795 -17.599 1.00 92.44 107 LEU A C 1
ATOM 905 O O . LEU A 1 107 ? 13.919 -2.783 -17.687 1.00 92.44 107 LEU A O 1
ATOM 909 N N . ASN A 1 108 ? 11.917 -3.102 -18.639 1.00 89.81 108 ASN A N 1
ATOM 910 C CA . ASN A 1 108 ? 12.440 -3.486 -19.948 1.00 89.81 108 ASN A CA 1
ATOM 911 C C . ASN A 1 108 ? 13.242 -2.372 -20.638 1.00 89.81 108 ASN A C 1
ATOM 913 O O . ASN A 1 108 ? 14.033 -2.671 -21.527 1.00 89.81 108 ASN A O 1
ATOM 917 N N . ARG A 1 109 ? 13.084 -1.094 -20.273 1.00 88.38 109 ARG A N 1
ATOM 918 C CA . ARG A 1 109 ? 13.957 -0.007 -20.758 1.00 88.38 109 ARG A CA 1
ATOM 919 C C . ARG A 1 109 ? 15.222 0.158 -19.920 1.00 88.38 109 ARG A C 1
ATOM 921 O O . ARG A 1 109 ? 16.280 0.446 -20.471 1.00 88.38 109 ARG A O 1
ATOM 928 N N . LEU A 1 110 ? 15.096 0.043 -18.601 1.00 88.38 110 LEU A N 1
ATOM 929 C CA . LEU A 1 110 ? 16.167 0.325 -17.643 1.00 88.38 110 LEU A CA 1
ATOM 930 C C . LEU A 1 110 ? 17.151 -0.840 -17.477 1.00 88.38 110 LEU A C 1
ATOM 932 O O . LEU A 1 110 ? 18.312 -0.618 -17.111 1.00 88.38 110 LEU A O 1
ATOM 936 N N . ASP A 1 111 ? 16.684 -2.064 -17.710 1.00 87.06 111 ASP A N 1
ATOM 937 C CA . ASP A 1 111 ? 17.454 -3.291 -17.575 1.00 87.06 111 ASP A CA 1
ATOM 938 C C . ASP A 1 111 ? 17.973 -3.804 -18.930 1.00 87.06 111 ASP A C 1
ATOM 940 O O . ASP A 1 111 ? 17.358 -3.634 -19.992 1.00 87.06 111 ASP A O 1
ATOM 944 N N . ILE A 1 112 ? 19.147 -4.432 -18.883 1.00 86.06 112 ILE A N 1
ATOM 945 C CA . ILE A 1 112 ? 19.751 -5.120 -20.026 1.00 86.06 112 ILE A CA 1
ATOM 946 C C . ILE A 1 112 ? 18.939 -6.386 -20.320 1.00 86.06 112 ILE A C 1
ATOM 948 O O . ILE A 1 112 ? 18.674 -6.688 -21.485 1.00 86.06 112 ILE A O 1
ATOM 952 N N . SER A 1 113 ?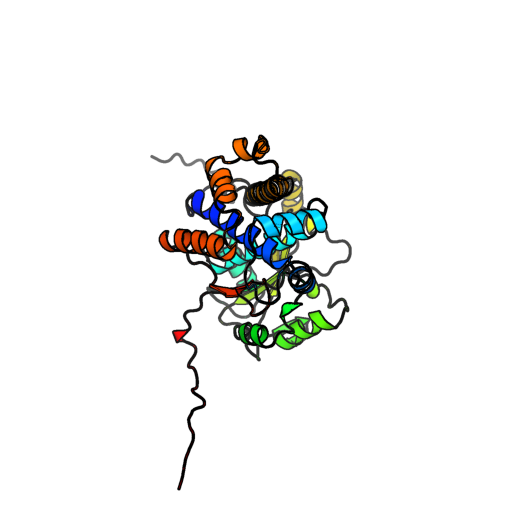 18.488 -7.071 -19.265 1.00 85.81 113 SER A N 1
ATOM 953 C CA . SER A 1 113 ? 17.549 -8.186 -19.360 1.00 85.81 113 SER A CA 1
ATOM 954 C C . SER A 1 113 ? 16.198 -7.723 -19.913 1.00 85.81 113 SER A C 1
ATOM 956 O O . SER A 1 113 ? 15.793 -6.574 -19.732 1.00 85.81 113 SER A O 1
ATOM 958 N N . LYS A 1 114 ? 15.492 -8.626 -20.601 1.00 86.94 114 LYS A N 1
ATOM 959 C CA . LYS A 1 114 ? 14.107 -8.423 -21.050 1.00 86.94 114 LYS A CA 1
ATOM 960 C C . LYS A 1 114 ? 13.218 -9.482 -20.431 1.00 86.94 114 LYS A C 1
ATOM 962 O O . LYS A 1 114 ? 13.601 -10.648 -20.407 1.00 86.94 114 LYS A O 1
ATOM 967 N N . GLY A 1 115 ? 12.043 -9.086 -19.966 1.00 89.00 115 GLY A N 1
ATOM 968 C CA . GLY A 1 115 ? 11.095 -9.974 -19.308 1.00 89.00 115 GLY A CA 1
ATOM 969 C C . GLY A 1 115 ? 9.652 -9.591 -19.604 1.00 89.00 115 GLY A C 1
ATOM 970 O O . GLY A 1 115 ? 9.364 -8.534 -20.167 1.00 89.00 115 GLY A O 1
ATOM 971 N N . ASN A 1 116 ? 8.743 -10.481 -19.225 1.00 90.69 116 ASN A N 1
ATOM 972 C CA . ASN A 1 116 ? 7.296 -10.302 -19.332 1.00 90.69 116 ASN A CA 1
ATOM 973 C C . ASN A 1 116 ? 6.607 -10.197 -17.960 1.00 90.69 116 ASN A C 1
ATOM 975 O O . ASN A 1 116 ? 5.388 -10.079 -17.907 1.00 90.69 116 ASN A O 1
ATOM 979 N N . ASP A 1 117 ? 7.375 -10.247 -16.870 1.00 91.06 117 ASP A N 1
ATOM 980 C CA . ASP A 1 117 ? 6.872 -10.156 -15.505 1.00 91.06 117 ASP A CA 1
ATOM 981 C C . ASP A 1 117 ? 7.959 -9.618 -14.557 1.00 91.06 117 ASP A C 1
ATOM 983 O O . ASP A 1 117 ? 9.148 -9.567 -14.897 1.00 91.06 117 ASP A O 1
ATOM 987 N N . PHE A 1 118 ? 7.538 -9.191 -13.371 1.00 91.62 118 PHE A N 1
ATOM 988 C CA . PHE A 1 118 ? 8.367 -8.501 -12.396 1.00 91.62 118 PHE A CA 1
ATOM 989 C C . PHE A 1 118 ? 7.976 -8.825 -10.954 1.00 91.62 118 PHE A C 1
ATOM 991 O O . PHE A 1 118 ? 6.797 -9.023 -10.640 1.00 91.62 118 PHE A O 1
ATOM 998 N N . ASP A 1 119 ? 8.973 -8.792 -10.079 1.00 89.00 119 ASP A N 1
ATOM 999 C CA . ASP A 1 119 ? 8.822 -8.899 -8.633 1.00 89.00 119 ASP A CA 1
ATOM 1000 C C . ASP A 1 119 ? 8.789 -7.508 -7.991 1.00 89.00 119 ASP A C 1
ATOM 1002 O O . ASP A 1 119 ? 9.271 -6.520 -8.556 1.00 89.00 119 ASP A O 1
ATOM 1006 N N . VAL A 1 120 ? 8.186 -7.432 -6.805 1.00 87.38 120 VAL A N 1
ATOM 1007 C CA . VAL A 1 120 ? 7.942 -6.188 -6.066 1.00 87.38 120 VAL A CA 1
ATOM 1008 C C . VAL A 1 120 ? 8.186 -6.442 -4.588 1.00 87.38 120 VAL A C 1
ATOM 1010 O O . VAL A 1 120 ? 7.700 -7.433 -4.047 1.00 87.38 120 VAL A O 1
ATOM 1013 N N . ILE A 1 121 ? 8.878 -5.520 -3.926 1.00 82.69 121 ILE A N 1
ATOM 1014 C CA . ILE A 1 121 ? 9.061 -5.523 -2.474 1.00 82.69 121 ILE A CA 1
ATOM 1015 C C . ILE A 1 121 ? 8.692 -4.148 -1.933 1.00 82.69 121 ILE A C 1
ATOM 1017 O O . ILE A 1 121 ? 9.198 -3.129 -2.407 1.00 82.69 121 ILE A O 1
ATOM 1021 N N . LEU A 1 122 ? 7.830 -4.120 -0.919 1.00 79.56 122 LEU A N 1
ATOM 1022 C CA . LEU A 1 122 ? 7.544 -2.910 -0.160 1.00 79.56 122 LEU A CA 1
ATOM 1023 C C . LEU A 1 122 ? 8.696 -2.635 0.809 1.00 79.56 122 LEU A C 1
ATOM 1025 O O . LEU A 1 122 ? 8.995 -3.448 1.680 1.00 79.56 122 LEU A O 1
ATOM 1029 N N . TRP A 1 123 ? 9.329 -1.473 0.668 1.00 70.75 123 TRP A N 1
ATOM 1030 C CA . TRP A 1 123 ? 10.404 -1.036 1.560 1.00 70.75 123 TRP A CA 1
ATOM 1031 C C . TRP A 1 123 ? 9.873 -0.287 2.794 1.00 70.75 123 TRP A C 1
ATOM 1033 O O . TRP A 1 123 ? 10.518 -0.253 3.846 1.00 70.75 123 TRP A O 1
ATOM 1043 N N . GLY A 1 124 ? 8.687 0.317 2.680 1.00 57.25 124 GLY A N 1
ATOM 1044 C CA . GLY A 1 124 ? 8.119 1.200 3.690 1.00 57.25 124 GLY A CA 1
ATOM 1045 C C . GLY A 1 124 ? 6.921 0.625 4.438 1.00 57.25 124 GLY A C 1
ATOM 1046 O O . GLY A 1 124 ? 5.820 0.579 3.909 1.00 57.25 124 GLY A O 1
ATOM 1047 N N . THR A 1 125 ? 7.123 0.322 5.724 1.00 50.94 125 THR A N 1
ATOM 1048 C CA . THR A 1 125 ? 6.495 1.098 6.807 1.00 50.94 125 THR A CA 1
ATOM 1049 C C . THR A 1 125 ? 7.459 1.151 8.000 1.00 50.94 125 THR A C 1
ATOM 1051 O O . THR A 1 125 ? 7.598 0.181 8.725 1.00 50.94 125 THR A O 1
ATOM 1054 N N . GLU A 1 126 ? 8.128 2.311 8.156 1.00 48.00 126 GLU A N 1
ATOM 1055 C CA . GLU A 1 126 ? 9.247 2.645 9.081 1.00 48.00 126 GLU A CA 1
ATOM 1056 C C . GLU A 1 126 ? 10.697 2.355 8.614 1.00 48.00 126 GLU A C 1
ATOM 1058 O O . GLU A 1 126 ? 11.560 2.014 9.418 1.00 48.00 126 GLU A O 1
ATOM 1063 N N . LYS A 1 127 ? 11.022 2.605 7.332 1.00 54.62 127 LYS A N 1
ATOM 1064 C CA . LYS A 1 127 ? 12.416 2.670 6.815 1.00 54.62 127 LYS A CA 1
ATOM 1065 C C . LYS A 1 127 ? 13.291 1.463 7.202 1.00 54.62 127 LYS A C 1
ATOM 1067 O O . LYS A 1 127 ? 14.443 1.629 7.602 1.00 54.62 127 LYS A O 1
ATOM 1072 N N . GLY A 1 128 ? 12.735 0.258 7.110 1.00 49.88 128 GLY A N 1
ATOM 1073 C CA . GLY A 1 128 ? 13.481 -0.962 7.402 1.00 49.88 128 GLY A CA 1
ATOM 1074 C C . GLY A 1 128 ? 13.668 -1.285 8.887 1.00 49.88 128 GLY A C 1
ATOM 1075 O O . GLY A 1 128 ? 14.485 -2.149 9.188 1.00 49.88 128 GLY A O 1
ATOM 1076 N N . SER A 1 129 ? 12.910 -0.669 9.808 1.00 51.22 129 SER A N 1
ATOM 1077 C CA . SER A 1 129 ? 12.924 -1.021 11.244 1.00 51.22 129 SER A CA 1
ATOM 1078 C C . SER A 1 129 ? 12.696 -2.507 11.529 1.00 51.22 129 SER A C 1
ATOM 1080 O O . SER A 1 129 ? 13.119 -3.014 12.564 1.00 51.22 129 SER A O 1
ATOM 1082 N N . TRP A 1 130 ? 12.081 -3.218 10.591 1.00 53.38 130 TRP A N 1
ATOM 1083 C CA . TRP A 1 130 ? 11.778 -4.640 10.696 1.00 53.38 130 TRP A CA 1
ATOM 1084 C C . TRP A 1 130 ? 12.811 -5.560 10.042 1.00 53.38 130 TRP A C 1
ATOM 1086 O O . TRP A 1 130 ? 12.781 -6.761 10.269 1.00 53.38 130 TRP A O 1
ATOM 1096 N N . LEU A 1 131 ? 13.766 -5.027 9.276 1.00 51.16 131 LEU A N 1
ATOM 1097 C CA . LEU A 1 131 ? 14.809 -5.838 8.627 1.00 51.16 131 LEU A CA 1
ATOM 1098 C C . LEU A 1 131 ? 15.845 -6.372 9.618 1.00 51.16 131 LEU A C 1
ATOM 1100 O O . LEU A 1 131 ? 16.571 -7.310 9.303 1.00 51.16 131 LEU A O 1
ATOM 1104 N N . SER A 1 132 ? 15.929 -5.774 10.811 1.00 49.50 132 SER A N 1
ATOM 1105 C CA . SER A 1 132 ? 16.745 -6.307 11.902 1.00 49.50 132 SER A CA 1
ATOM 1106 C C . SER A 1 132 ? 16.129 -7.528 12.588 1.00 49.50 132 SER A C 1
ATOM 1108 O O . SER A 1 132 ? 16.816 -8.169 13.379 1.00 49.50 132 SER A O 1
ATOM 1110 N N . ASP A 1 133 ? 14.861 -7.851 12.319 1.00 56.50 133 ASP A N 1
ATOM 1111 C CA . ASP A 1 133 ? 14.234 -9.068 12.826 1.00 56.50 133 ASP A CA 1
ATOM 1112 C C . ASP A 1 133 ? 14.604 -10.252 11.920 1.00 56.50 133 ASP A C 1
ATOM 1114 O O . ASP A 1 133 ? 14.290 -10.277 10.729 1.00 56.50 133 ASP A O 1
ATOM 1118 N N . PHE A 1 134 ? 15.295 -11.243 12.486 1.00 53.00 134 PHE A N 1
ATOM 1119 C CA . PHE A 1 134 ? 15.785 -12.412 11.755 1.00 53.00 134 PHE A CA 1
ATOM 1120 C C . PHE A 1 134 ? 14.650 -13.227 11.112 1.00 53.00 134 PHE A C 1
ATOM 1122 O O . PHE A 1 134 ? 14.821 -13.733 10.006 1.00 53.00 134 PHE A O 1
ATOM 1129 N N . SER A 1 135 ? 13.475 -13.281 11.752 1.00 51.41 135 SER A N 1
ATOM 1130 C CA . SER A 1 135 ? 12.290 -13.975 11.225 1.00 51.41 135 SER A CA 1
ATOM 1131 C C . SER A 1 135 ? 11.648 -13.255 10.031 1.00 51.41 135 SER A C 1
ATOM 1133 O O . SER A 1 135 ? 10.905 -13.860 9.260 1.00 51.41 135 SER A O 1
ATOM 1135 N N . LEU A 1 136 ? 11.945 -11.962 9.854 1.00 53.19 136 LEU A N 1
ATOM 1136 C CA . LEU A 1 136 ? 11.529 -11.153 8.707 1.00 53.19 136 LEU A CA 1
ATOM 1137 C C . LEU A 1 136 ? 12.603 -11.086 7.622 1.00 53.19 136 LEU A C 1
ATOM 1139 O O . LEU A 1 136 ? 12.266 -10.970 6.449 1.00 53.19 136 LEU A O 1
ATOM 1143 N N . ASN A 1 137 ? 13.878 -11.221 7.988 1.00 52.72 137 ASN A N 1
ATOM 1144 C CA . ASN A 1 137 ? 14.984 -11.325 7.039 1.00 52.72 137 ASN A CA 1
ATOM 1145 C C . ASN A 1 137 ? 14.899 -12.616 6.203 1.00 52.72 137 ASN A C 1
ATOM 1147 O O . ASN A 1 137 ? 15.120 -12.564 4.999 1.00 52.72 137 ASN A O 1
ATOM 1151 N N . SER A 1 138 ? 14.451 -13.735 6.785 1.00 51.53 138 SER A N 1
ATOM 1152 C CA . SER A 1 138 ? 14.105 -14.944 6.012 1.00 51.53 138 SER A CA 1
ATOM 1153 C C . SER A 1 138 ? 12.937 -14.725 5.038 1.00 51.53 138 SER A C 1
ATOM 1155 O O . SER A 1 138 ? 12.801 -15.422 4.047 1.00 51.53 138 SER A O 1
ATOM 1157 N N . ASN A 1 139 ? 12.082 -13.722 5.258 1.00 50.22 139 ASN A N 1
ATOM 1158 C CA . ASN A 1 139 ? 11.013 -13.385 4.309 1.00 50.22 139 ASN A CA 1
ATOM 1159 C C . ASN A 1 139 ? 11.504 -12.500 3.146 1.00 50.22 139 ASN A C 1
ATOM 1161 O O . ASN A 1 139 ? 10.746 -12.238 2.212 1.00 50.22 139 ASN A O 1
ATOM 1165 N N . LEU A 1 140 ? 12.769 -12.059 3.177 1.00 60.72 140 LEU A N 1
ATOM 1166 C CA . LEU A 1 140 ? 13.468 -11.459 2.040 1.00 60.72 140 LEU A CA 1
ATOM 1167 C C . LEU A 1 140 ? 14.127 -12.513 1.143 1.00 60.72 140 LEU A C 1
ATOM 1169 O O . LEU A 1 140 ? 14.906 -12.127 0.283 1.00 60.72 140 LEU A O 1
ATOM 1173 N N . ASP A 1 141 ? 13.823 -13.804 1.290 1.00 63.25 141 ASP A N 1
ATOM 1174 C CA . ASP A 1 141 ? 14.357 -14.870 0.422 1.00 63.25 141 ASP A CA 1
ATOM 1175 C C . ASP A 1 141 ? 13.973 -14.701 -1.063 1.00 63.25 141 ASP A C 1
ATOM 1177 O O . ASP A 1 141 ? 14.565 -15.316 -1.942 1.00 63.25 141 ASP A O 1
ATOM 1181 N N . ILE A 1 142 ? 13.021 -13.812 -1.366 1.00 66.44 142 ILE A N 1
ATOM 1182 C CA . ILE A 1 142 ? 12.743 -13.305 -2.722 1.00 66.44 142 ILE A CA 1
ATOM 1183 C C . ILE A 1 142 ? 13.917 -12.490 -3.317 1.00 66.44 142 ILE A C 1
ATOM 1185 O O . ILE A 1 142 ? 14.014 -12.313 -4.533 1.00 66.44 142 ILE A O 1
ATOM 1189 N N . ILE A 1 143 ? 14.785 -11.945 -2.462 1.00 78.06 143 ILE A N 1
ATOM 1190 C CA . ILE A 1 143 ? 16.028 -11.276 -2.832 1.00 78.06 143 ILE A CA 1
ATOM 1191 C C . ILE A 1 143 ? 17.120 -12.337 -2.848 1.00 78.06 143 ILE A C 1
ATOM 1193 O O . ILE A 1 143 ? 17.601 -12.765 -1.796 1.00 78.06 143 ILE A O 1
ATOM 1197 N N . ASP A 1 144 ? 17.548 -12.714 -4.047 1.00 83.00 144 ASP A N 1
ATOM 1198 C CA . ASP A 1 144 ? 18.652 -13.650 -4.204 1.00 83.00 144 ASP A CA 1
ATOM 1199 C C . ASP A 1 144 ? 19.949 -13.040 -3.653 1.00 83.00 144 ASP A C 1
ATOM 1201 O O . ASP A 1 144 ? 20.194 -11.838 -3.761 1.00 83.00 144 ASP A O 1
ATOM 1205 N N . GLU A 1 145 ? 20.854 -13.867 -3.131 1.00 85.00 145 GLU A N 1
ATOM 1206 C CA . GLU A 1 145 ? 22.170 -13.399 -2.655 1.00 85.00 145 GLU A CA 1
ATOM 1207 C C . GLU A 1 145 ? 23.011 -12.751 -3.775 1.00 85.00 145 GLU A C 1
ATOM 1209 O O . GLU A 1 145 ? 23.946 -11.988 -3.524 1.00 85.00 145 GLU A O 1
ATOM 1214 N N . THR A 1 146 ? 22.674 -13.030 -5.037 1.00 89.38 146 THR A N 1
ATOM 1215 C CA . THR A 1 146 ? 23.285 -12.411 -6.220 1.00 89.38 146 THR A CA 1
ATOM 1216 C C . THR A 1 146 ? 22.593 -11.127 -6.671 1.00 89.38 146 THR A C 1
ATOM 1218 O O . THR A 1 146 ? 23.092 -10.452 -7.576 1.00 89.38 146 THR A O 1
ATOM 1221 N N . ASP A 1 147 ? 21.447 -10.785 -6.081 1.00 91.75 147 ASP A N 1
ATOM 1222 C CA . ASP A 1 147 ? 20.714 -9.581 -6.433 1.00 91.75 147 ASP A CA 1
ATOM 1223 C C . ASP A 1 147 ? 21.495 -8.322 -6.068 1.00 91.75 147 ASP A C 1
ATOM 1225 O O . ASP A 1 147 ? 22.175 -8.224 -5.041 1.00 91.75 147 ASP A O 1
ATOM 1229 N N . TYR A 1 148 ? 21.383 -7.315 -6.927 1.00 92.06 148 TYR A N 1
ATOM 1230 C CA . TYR A 1 148 ? 22.146 -6.089 -6.820 1.00 92.06 148 TYR A CA 1
ATOM 1231 C C . TYR A 1 148 ? 21.314 -4.849 -7.140 1.00 92.06 148 TYR A C 1
ATOM 1233 O O . TYR A 1 148 ? 20.308 -4.872 -7.849 1.00 92.06 148 TYR A O 1
ATOM 1241 N N . ILE A 1 149 ? 21.794 -3.722 -6.629 1.00 89.19 149 ILE A N 1
ATOM 1242 C CA . ILE A 1 149 ? 21.311 -2.381 -6.941 1.00 89.19 149 ILE A CA 1
ATOM 1243 C C . ILE A 1 149 ? 22.496 -1.509 -7.350 1.00 89.19 149 ILE A C 1
ATOM 1245 O O . ILE A 1 149 ? 23.611 -1.681 -6.856 1.00 89.19 149 ILE A O 1
ATOM 1249 N N . PHE A 1 150 ? 22.282 -0.560 -8.261 1.00 86.31 150 PHE A N 1
ATOM 1250 C CA . PHE A 1 150 ? 23.321 0.409 -8.601 1.00 86.31 150 PHE A CA 1
ATOM 1251 C C . PHE A 1 150 ? 23.331 1.567 -7.610 1.00 86.31 150 PHE A C 1
ATOM 1253 O O . PHE A 1 150 ? 22.365 2.318 -7.533 1.00 86.31 150 PHE A O 1
ATOM 1260 N N . MET A 1 151 ? 24.459 1.788 -6.942 1.00 77.94 151 MET A N 1
ATOM 1261 C CA . MET A 1 151 ? 24.726 3.009 -6.185 1.00 77.94 151 MET A CA 1
ATOM 1262 C C . MET A 1 151 ? 25.926 3.729 -6.793 1.00 77.94 151 MET A C 1
ATOM 1264 O O . MET A 1 151 ? 26.976 3.123 -6.969 1.00 77.94 151 MET A O 1
ATOM 1268 N N . ASN A 1 152 ? 25.799 5.021 -7.122 1.00 74.38 152 ASN A N 1
ATOM 1269 C CA . ASN A 1 152 ? 26.867 5.784 -7.796 1.00 74.38 152 ASN A CA 1
ATOM 1270 C C . ASN A 1 152 ? 27.425 5.079 -9.048 1.00 74.38 152 ASN A C 1
ATOM 1272 O O . ASN A 1 152 ? 28.634 5.051 -9.260 1.00 74.38 152 ASN A O 1
ATOM 1276 N N . ASN A 1 153 ? 26.548 4.483 -9.863 1.00 76.31 153 ASN A N 1
ATOM 1277 C CA . ASN A 1 153 ? 26.915 3.691 -11.044 1.00 76.31 153 ASN A CA 1
ATOM 1278 C C . ASN A 1 153 ? 27.783 2.452 -10.750 1.00 76.31 153 ASN A C 1
ATOM 1280 O O . ASN A 1 153 ? 28.384 1.900 -11.668 1.00 76.31 153 ASN A O 1
ATOM 1284 N N . GLN A 1 154 ? 27.821 1.977 -9.503 1.00 84.25 154 GLN A N 1
ATOM 1285 C CA . GLN A 1 154 ? 28.472 0.723 -9.128 1.00 84.25 154 GLN A CA 1
ATOM 1286 C C . GLN A 1 154 ? 27.449 -0.304 -8.633 1.00 84.25 154 GLN A C 1
ATOM 1288 O O . GLN A 1 154 ? 26.561 0.062 -7.857 1.00 84.25 154 GLN A O 1
ATOM 1293 N N . PRO A 1 155 ? 27.544 -1.574 -9.065 1.00 90.19 155 PRO A N 1
ATOM 1294 C CA . PRO A 1 155 ? 26.690 -2.627 -8.542 1.00 90.19 155 PRO A CA 1
ATOM 1295 C C . PRO A 1 155 ? 27.067 -2.904 -7.084 1.00 90.19 155 PRO A C 1
ATOM 1297 O O . PRO A 1 155 ? 28.239 -3.056 -6.745 1.00 90.19 155 PRO A O 1
ATOM 1300 N N . CYS A 1 156 ? 26.067 -2.943 -6.215 1.00 89.25 156 CYS A N 1
ATOM 1301 C CA . CYS A 1 156 ? 26.185 -3.282 -4.803 1.00 89.25 156 CYS A CA 1
ATOM 1302 C C . CYS A 1 156 ? 25.195 -4.406 -4.500 1.00 89.25 156 CYS A C 1
ATOM 1304 O O . CYS A 1 156 ? 24.068 -4.351 -4.990 1.00 89.25 156 CYS A O 1
ATOM 1306 N N . ASN A 1 157 ? 25.586 -5.391 -3.685 1.00 90.94 157 ASN A N 1
ATOM 1307 C CA . ASN A 1 157 ? 24.667 -6.438 -3.228 1.00 90.94 157 ASN A CA 1
ATOM 1308 C C . ASN A 1 157 ? 23.426 -5.792 -2.587 1.00 90.94 157 ASN A C 1
ATOM 1310 O O . ASN A 1 157 ? 23.554 -4.895 -1.746 1.00 90.94 157 ASN A O 1
ATOM 1314 N N . PHE A 1 158 ? 22.236 -6.193 -3.035 1.00 87.44 158 PHE A N 1
ATOM 1315 C CA . PHE A 1 158 ? 20.997 -5.522 -2.665 1.00 87.44 158 PHE A CA 1
ATOM 1316 C C . PHE A 1 158 ? 20.652 -5.761 -1.195 1.00 87.44 158 PHE A C 1
ATOM 1318 O O . PHE A 1 158 ? 20.454 -4.791 -0.463 1.00 87.44 158 PHE A O 1
ATOM 1325 N N . LYS A 1 159 ? 20.685 -7.016 -0.738 1.00 82.50 159 LYS A N 1
ATOM 1326 C CA . LYS A 1 159 ? 20.373 -7.416 0.643 1.00 82.50 159 LYS A CA 1
ATOM 1327 C C . LYS A 1 159 ? 21.266 -6.700 1.668 1.00 82.50 159 LYS A C 1
ATOM 1329 O O . LYS A 1 159 ? 20.765 -6.034 2.574 1.00 82.50 159 LYS A O 1
ATOM 1334 N N . ASP A 1 160 ? 22.579 -6.697 1.448 1.00 80.44 160 ASP A N 1
ATOM 1335 C CA . ASP A 1 160 ? 23.561 -5.959 2.253 1.00 80.44 160 ASP A CA 1
ATOM 1336 C C . ASP A 1 160 ? 23.306 -4.451 2.256 1.00 80.44 160 ASP A C 1
ATOM 1338 O O . ASP A 1 160 ? 23.507 -3.763 3.262 1.00 80.44 160 ASP A O 1
ATOM 1342 N N . THR A 1 161 ? 22.927 -3.905 1.100 1.00 81.38 161 THR A N 1
ATOM 1343 C CA . THR A 1 161 ? 22.669 -2.472 0.943 1.00 81.38 161 THR A CA 1
ATOM 1344 C C . THR A 1 161 ? 21.431 -2.057 1.732 1.00 81.38 161 THR A C 1
ATOM 1346 O O . THR A 1 161 ? 21.480 -1.051 2.442 1.00 81.38 161 THR A O 1
ATOM 1349 N N . LEU A 1 162 ? 20.364 -2.856 1.684 1.00 77.06 162 LEU A N 1
ATOM 1350 C CA . LEU A 1 162 ? 19.153 -2.631 2.468 1.00 77.06 162 LEU A CA 1
ATOM 1351 C C . LEU A 1 162 ? 19.448 -2.624 3.975 1.00 77.06 162 LEU A C 1
ATOM 1353 O O . LEU A 1 162 ? 19.081 -1.676 4.671 1.00 77.06 162 LEU A O 1
ATOM 1357 N N . ILE A 1 163 ? 20.202 -3.608 4.475 1.00 73.00 163 ILE A N 1
ATOM 1358 C CA . ILE A 1 163 ? 20.615 -3.663 5.889 1.00 73.00 163 ILE A CA 1
ATOM 1359 C C . ILE A 1 163 ? 21.404 -2.400 6.277 1.00 73.00 163 ILE A C 1
ATOM 1361 O O . ILE A 1 163 ? 21.187 -1.804 7.336 1.00 73.00 163 ILE A O 1
ATOM 1365 N N . LYS A 1 164 ? 22.302 -1.929 5.402 1.00 72.31 164 LYS A N 1
ATOM 1366 C CA . LYS A 1 164 ? 23.087 -0.708 5.646 1.00 72.31 164 LYS A CA 1
ATOM 1367 C C . LYS A 1 164 ? 22.221 0.551 5.687 1.00 72.31 164 LYS A C 1
ATOM 1369 O O . LYS A 1 164 ? 22.519 1.425 6.502 1.00 72.31 164 LYS A O 1
ATOM 1374 N N . PHE A 1 165 ? 21.175 0.676 4.866 1.00 68.44 165 PHE A N 1
ATOM 1375 C CA . PHE A 1 165 ? 20.273 1.840 4.903 1.00 68.44 165 PHE A CA 1
ATOM 1376 C C . PHE A 1 165 ? 19.610 2.016 6.266 1.00 68.44 165 PHE A C 1
ATOM 1378 O O . PHE A 1 165 ? 19.502 3.145 6.743 1.00 68.44 165 PHE A O 1
ATOM 1385 N N . TYR A 1 166 ? 19.241 0.912 6.913 1.00 61.38 166 TYR A N 1
ATOM 1386 C CA . TYR A 1 166 ? 18.639 0.937 8.240 1.00 61.38 166 TYR A CA 1
ATOM 1387 C C . TYR A 1 166 ? 19.595 1.493 9.312 1.00 61.38 166 TYR A C 1
ATOM 1389 O O . TYR A 1 166 ? 19.246 2.407 10.059 1.00 61.38 166 TYR A O 1
ATOM 1397 N N . HIS A 1 167 ? 20.831 0.992 9.368 1.00 55.38 167 HIS A N 1
ATOM 1398 C CA . HIS A 1 167 ? 21.737 1.265 10.493 1.00 55.38 167 HIS A CA 1
ATOM 1399 C C . HIS A 1 167 ? 22.519 2.581 10.420 1.00 55.38 167 HIS A C 1
ATOM 1401 O O . HIS A 1 167 ? 23.106 3.023 11.407 1.00 55.38 167 HIS A O 1
ATOM 1407 N N . SER A 1 168 ? 22.615 3.191 9.248 1.00 53.84 168 SER A N 1
ATOM 1408 C CA . SER A 1 168 ? 23.707 4.126 8.967 1.00 53.84 168 SER A CA 1
ATOM 1409 C C . SER A 1 168 ? 23.374 5.601 9.178 1.00 53.84 168 SER A C 1
ATOM 1411 O O . SER A 1 168 ? 24.313 6.394 9.237 1.00 53.84 168 SER A O 1
ATOM 1413 N N . ASN A 1 169 ? 22.098 6.012 9.259 1.00 53.34 169 ASN A N 1
ATOM 1414 C CA . ASN A 1 169 ? 21.658 7.426 9.272 1.00 53.34 169 ASN A CA 1
ATOM 1415 C C . ASN A 1 169 ? 22.304 8.320 8.178 1.00 53.34 169 ASN A C 1
ATOM 1417 O O . ASN A 1 169 ? 22.149 9.545 8.184 1.00 53.34 169 ASN A O 1
ATOM 1421 N N . LYS A 1 170 ? 23.043 7.733 7.228 1.00 55.34 170 LYS A N 1
ATOM 1422 C CA . LYS A 1 170 ? 23.750 8.419 6.150 1.00 55.34 170 LYS A CA 1
ATOM 1423 C C . LYS A 1 170 ? 22.819 8.494 4.945 1.00 55.34 170 LYS A C 1
ATOM 1425 O O . LYS A 1 170 ? 21.998 7.617 4.714 1.00 55.34 170 LYS A O 1
ATOM 1430 N N . LYS A 1 171 ? 22.946 9.570 4.171 1.00 57.31 171 LYS A N 1
ATOM 1431 C CA . LYS A 1 171 ? 22.186 9.775 2.932 1.00 57.31 171 LYS A CA 1
ATOM 1432 C C . LYS A 1 171 ? 22.840 8.941 1.825 1.00 57.31 171 LYS A C 1
ATOM 1434 O O . LYS A 1 171 ? 23.845 9.377 1.268 1.00 57.31 171 LYS A O 1
ATOM 1439 N N . TYR A 1 172 ? 22.311 7.756 1.524 1.00 58.94 172 TYR A N 1
ATOM 1440 C CA . TYR A 1 172 ? 22.783 6.894 0.431 1.00 58.94 172 TYR A CA 1
ATOM 1441 C C . TYR A 1 172 ? 22.172 7.349 -0.889 1.00 58.94 172 TYR A C 1
ATOM 1443 O O . TYR A 1 172 ? 21.420 6.633 -1.547 1.00 58.94 172 TYR A O 1
ATOM 1451 N N . ASN A 1 173 ? 22.507 8.579 -1.278 1.00 58.00 173 ASN A N 1
ATOM 1452 C CA . ASN A 1 173 ? 22.108 9.163 -2.552 1.00 58.00 173 ASN A CA 1
ATOM 1453 C C . ASN A 1 173 ? 20.612 9.019 -2.863 1.00 58.00 173 ASN A C 1
ATOM 1455 O O . ASN A 1 173 ? 20.262 8.837 -4.019 1.00 58.00 173 ASN A O 1
ATOM 1459 N N . GLY A 1 174 ? 19.720 9.109 -1.877 1.00 60.84 174 GLY A N 1
ATOM 1460 C CA . GLY A 1 174 ? 18.280 9.097 -2.119 1.00 60.84 174 GLY A CA 1
ATOM 1461 C C . GLY A 1 174 ? 17.655 7.714 -2.300 1.00 60.84 174 GLY A C 1
ATOM 1462 O O . GLY A 1 174 ? 16.434 7.657 -2.389 1.00 60.84 174 GLY A O 1
ATOM 1463 N N . PHE A 1 175 ? 18.423 6.619 -2.285 1.00 66.50 175 PHE A N 1
ATOM 1464 C CA . PHE A 1 175 ? 17.854 5.263 -2.267 1.00 66.50 175 PHE A CA 1
ATOM 1465 C C . PHE A 1 175 ? 17.150 4.946 -0.948 1.00 66.50 175 PHE A C 1
ATOM 1467 O O . PHE A 1 175 ? 16.161 4.223 -0.944 1.00 66.50 175 PHE A O 1
ATOM 1474 N N . GLU A 1 176 ? 17.562 5.584 0.152 1.00 63.69 176 GLU A N 1
ATOM 1475 C CA . GLU A 1 176 ? 16.847 5.540 1.433 1.00 63.69 176 GLU A CA 1
ATOM 1476 C C . GLU A 1 176 ? 15.431 6.149 1.374 1.00 63.69 176 GLU A C 1
ATOM 1478 O O . GLU A 1 176 ? 14.701 6.122 2.366 1.00 63.69 176 GLU A O 1
ATOM 1483 N N . LYS A 1 177 ? 15.072 6.760 0.239 1.00 71.50 177 LYS A N 1
ATOM 1484 C CA . LYS A 1 177 ? 13.770 7.379 -0.028 1.00 71.50 177 LYS A CA 1
ATOM 1485 C C . LYS A 1 177 ? 12.925 6.578 -1.013 1.00 71.50 177 LYS A C 1
ATOM 1487 O O . LYS A 1 177 ? 11.875 7.075 -1.397 1.00 71.50 177 LYS A O 1
ATOM 1492 N N . ALA A 1 178 ? 13.400 5.419 -1.472 1.00 81.50 178 ALA A N 1
ATOM 1493 C CA . ALA A 1 178 ? 12.551 4.524 -2.240 1.00 81.50 178 ALA A CA 1
ATOM 1494 C C . ALA A 1 178 ? 11.391 4.082 -1.355 1.00 81.50 178 ALA A C 1
ATOM 1496 O O . ALA A 1 178 ? 11.591 3.761 -0.190 1.00 81.50 178 ALA A O 1
ATOM 1497 N N . ASP A 1 179 ? 10.196 4.091 -1.914 1.00 83.75 179 ASP A N 1
ATOM 1498 C CA . ASP A 1 179 ? 8.983 3.667 -1.229 1.00 83.75 179 ASP A CA 1
ATOM 1499 C C . ASP A 1 179 ? 8.770 2.154 -1.436 1.00 83.75 179 ASP A C 1
ATOM 1501 O O . ASP A 1 179 ? 8.351 1.425 -0.533 1.00 83.75 179 ASP A O 1
ATOM 1505 N N . LEU A 1 180 ? 9.169 1.650 -2.610 1.00 86.88 180 LEU A N 1
ATOM 1506 C CA . LEU A 1 180 ? 9.238 0.226 -2.937 1.00 86.88 180 LEU A CA 1
ATOM 1507 C C . LEU A 1 180 ? 10.369 -0.078 -3.928 1.00 86.88 180 LEU A C 1
ATOM 1509 O O . LEU A 1 180 ? 10.967 0.832 -4.509 1.00 86.88 180 LEU A O 1
ATOM 1513 N N . PHE A 1 181 ? 10.644 -1.365 -4.138 1.00 89.31 181 PHE A N 1
ATOM 1514 C CA . PHE A 1 181 ? 11.602 -1.854 -5.126 1.00 89.31 181 PHE A CA 1
ATOM 1515 C C . PHE A 1 181 ? 10.957 -2.845 -6.091 1.00 89.31 181 PHE A C 1
ATOM 1517 O O . PHE A 1 181 ? 10.081 -3.616 -5.704 1.00 89.31 181 PHE A O 1
ATOM 1524 N N . VAL A 1 182 ? 11.416 -2.832 -7.342 1.00 91.75 182 VAL A N 1
ATOM 1525 C CA . VAL A 1 182 ? 10.973 -3.751 -8.400 1.00 91.75 182 VAL A CA 1
ATOM 1526 C C . VAL A 1 182 ? 12.156 -4.335 -9.173 1.00 91.75 182 VAL A C 1
ATOM 1528 O O . VAL A 1 182 ? 13.161 -3.645 -9.364 1.00 91.75 182 VAL A O 1
ATOM 1531 N N . LYS A 1 183 ? 12.028 -5.576 -9.653 1.00 93.25 183 LYS A N 1
ATOM 1532 C CA . LYS A 1 183 ? 12.970 -6.215 -10.595 1.00 93.25 183 LYS A CA 1
ATOM 1533 C C . LYS A 1 183 ? 12.228 -7.043 -11.639 1.00 93.25 183 LYS A C 1
ATOM 1535 O O . LYS A 1 183 ? 11.131 -7.515 -11.367 1.00 93.25 183 LYS A O 1
ATOM 1540 N N . LEU A 1 184 ? 12.815 -7.259 -12.818 1.00 93.44 184 LEU A N 1
ATOM 1541 C CA . LEU A 1 184 ? 12.316 -8.304 -13.728 1.00 93.44 184 LEU A CA 1
ATOM 1542 C C . LEU A 1 184 ? 12.553 -9.679 -13.094 1.00 93.44 184 LEU A C 1
ATOM 1544 O O . LEU A 1 184 ? 13.625 -9.898 -12.535 1.00 93.44 184 LEU A O 1
ATOM 1548 N N . LYS A 1 185 ? 11.616 -10.622 -13.256 1.00 89.31 185 LYS A N 1
ATOM 1549 C CA . LYS A 1 185 ? 11.742 -11.979 -12.680 1.00 89.31 185 LYS A CA 1
ATOM 1550 C C . LYS A 1 185 ? 12.995 -12.740 -13.122 1.00 89.31 185 LYS A C 1
ATOM 1552 O O . LYS A 1 185 ? 13.486 -13.604 -12.411 1.00 89.31 185 LYS A O 1
ATOM 1557 N N . ASN A 1 186 ? 13.505 -12.446 -14.314 1.00 87.81 186 ASN A N 1
ATOM 1558 C CA . ASN A 1 186 ? 14.709 -13.057 -14.880 1.00 87.81 186 ASN A CA 1
ATOM 1559 C C . ASN A 1 186 ? 15.950 -12.154 -14.780 1.00 87.81 186 ASN A C 1
ATOM 1561 O O . ASN A 1 186 ? 16.927 -12.360 -15.502 1.00 87.81 186 ASN A O 1
ATOM 1565 N N . SER A 1 187 ? 15.898 -11.124 -13.938 1.00 92.19 187 SER A N 1
ATOM 1566 C CA . SER A 1 187 ? 17.013 -10.229 -13.661 1.00 92.19 187 SER A CA 1
ATOM 1567 C C . SER A 1 187 ? 17.411 -10.324 -12.196 1.00 92.19 187 SER A C 1
ATOM 1569 O O . SER A 1 187 ? 16.605 -10.677 -11.342 1.00 92.19 187 SER A O 1
ATOM 1571 N N . SER A 1 188 ? 18.653 -9.949 -11.910 1.00 92.88 188 SER A N 1
ATOM 1572 C CA . SER A 1 188 ? 19.148 -9.769 -10.543 1.00 92.88 188 SER A CA 1
ATOM 1573 C C . SER A 1 188 ? 19.195 -8.294 -10.135 1.00 92.88 188 SER A C 1
ATOM 1575 O O . SER A 1 188 ? 19.715 -7.950 -9.080 1.00 92.88 188 SER A O 1
ATOM 1577 N N . ARG A 1 189 ? 18.711 -7.381 -10.987 1.00 93.94 189 ARG A N 1
ATOM 1578 C CA . ARG A 1 189 ? 18.818 -5.937 -10.768 1.00 93.94 189 ARG A CA 1
ATOM 1579 C C . ARG A 1 189 ? 17.532 -5.345 -10.206 1.00 93.94 189 ARG A C 1
ATOM 1581 O O . ARG A 1 189 ? 16.503 -5.335 -10.878 1.00 93.94 189 ARG A O 1
ATOM 1588 N N . TRP A 1 190 ? 17.633 -4.733 -9.031 1.00 92.38 190 TRP A N 1
ATOM 1589 C CA . TRP A 1 190 ? 16.535 -3.998 -8.405 1.00 92.38 190 TRP A CA 1
ATOM 1590 C C . TRP A 1 190 ? 16.555 -2.503 -8.732 1.00 92.38 190 TRP A C 1
ATOM 1592 O O . TRP A 1 190 ? 17.610 -1.869 -8.855 1.00 92.38 190 TRP A O 1
ATOM 1602 N N . PHE A 1 191 ? 15.360 -1.923 -8.823 1.00 90.06 191 PHE A N 1
ATOM 1603 C CA . PHE A 1 191 ? 15.123 -0.505 -9.067 1.00 90.06 191 PHE A CA 1
ATOM 1604 C C . PHE A 1 191 ? 14.206 0.071 -7.992 1.00 90.06 191 PHE A C 1
ATOM 1606 O O . PHE A 1 191 ? 13.159 -0.497 -7.695 1.00 90.06 191 PHE A O 1
ATOM 1613 N N . GLY A 1 192 ? 14.597 1.211 -7.418 1.00 88.06 192 GLY A N 1
ATOM 1614 C CA . GLY A 1 192 ? 13.759 1.941 -6.468 1.00 88.06 192 GLY A CA 1
ATOM 1615 C C . GLY A 1 192 ? 12.637 2.704 -7.169 1.00 88.06 192 GLY A C 1
ATOM 1616 O O . GLY A 1 192 ? 12.835 3.254 -8.256 1.00 88.06 192 GLY A O 1
ATOM 1617 N N . VAL A 1 193 ? 11.481 2.764 -6.518 1.00 88.56 193 VAL A N 1
ATOM 1618 C CA . VAL A 1 193 ? 10.287 3.471 -6.983 1.00 88.56 193 VAL A CA 1
ATOM 1619 C C . VAL A 1 193 ? 9.878 4.506 -5.942 1.00 88.56 193 VAL A C 1
ATOM 1621 O O . VAL A 1 193 ? 9.860 4.211 -4.749 1.00 88.56 193 VAL A O 1
ATOM 1624 N N . ASP A 1 194 ? 9.566 5.716 -6.398 1.00 87.06 194 ASP A N 1
ATOM 1625 C CA . ASP A 1 194 ? 9.070 6.818 -5.563 1.00 87.06 194 ASP A CA 1
ATOM 1626 C C . ASP A 1 194 ? 7.549 6.953 -5.740 1.00 87.06 194 ASP A C 1
ATOM 1628 O O . ASP A 1 194 ? 7.059 7.051 -6.868 1.00 87.06 194 ASP A O 1
ATOM 1632 N N . ILE A 1 195 ? 6.797 6.962 -4.644 1.00 87.81 195 ILE A N 1
ATOM 1633 C CA . ILE A 1 195 ? 5.336 7.038 -4.613 1.00 87.81 195 ILE A CA 1
ATOM 1634 C C . ILE A 1 195 ? 4.911 8.320 -3.915 1.00 87.81 195 ILE A C 1
ATOM 1636 O O . ILE A 1 195 ? 5.309 8.617 -2.788 1.00 87.81 195 ILE A O 1
ATOM 1640 N N . LYS A 1 196 ? 4.052 9.100 -4.567 1.00 85.88 196 LYS A N 1
ATOM 1641 C CA . LYS A 1 196 ? 3.505 10.326 -3.981 1.00 85.88 196 LYS A CA 1
ATOM 1642 C C . LYS A 1 196 ? 2.012 10.430 -4.227 1.00 85.88 196 LYS A C 1
ATOM 1644 O O . LYS A 1 196 ? 1.469 9.856 -5.170 1.00 85.88 196 LYS A O 1
ATOM 1649 N N . LEU A 1 197 ? 1.340 11.197 -3.371 1.00 84.50 197 LEU A N 1
ATOM 1650 C CA . LEU A 1 197 ? -0.060 11.531 -3.599 1.00 84.50 197 LEU A CA 1
ATOM 1651 C C . LEU A 1 197 ? -0.190 12.357 -4.874 1.00 84.50 197 LEU A C 1
ATOM 1653 O O . LEU A 1 197 ? -0.928 11.967 -5.772 1.00 84.50 197 LEU A O 1
ATOM 1657 N N . ASN A 1 198 ? 0.547 13.466 -4.964 1.00 80.62 198 ASN A N 1
ATOM 1658 C CA . ASN A 1 198 ? 0.507 14.349 -6.118 1.00 80.62 198 ASN A CA 1
ATOM 1659 C C . ASN A 1 198 ? 1.822 14.272 -6.887 1.00 80.62 198 ASN A C 1
ATOM 1661 O O . ASN A 1 198 ? 2.902 14.279 -6.298 1.00 80.62 198 ASN A O 1
ATOM 1665 N N . ILE A 1 199 ? 1.750 14.281 -8.215 1.00 79.31 199 ILE A N 1
ATOM 1666 C CA . ILE A 1 199 ? 2.950 14.383 -9.056 1.00 79.31 199 ILE A CA 1
ATOM 1667 C C . ILE A 1 199 ? 3.754 15.662 -8.781 1.00 79.31 199 ILE A C 1
ATOM 1669 O O . ILE A 1 199 ? 4.979 15.667 -8.894 1.00 79.31 199 ILE A O 1
ATOM 1673 N N . GLU A 1 200 ? 3.096 16.744 -8.370 1.00 79.19 200 GLU A N 1
ATOM 1674 C CA . GLU A 1 200 ? 3.752 17.996 -8.000 1.00 79.19 200 GLU A CA 1
ATOM 1675 C C . GLU A 1 200 ? 4.705 17.839 -6.796 1.00 79.19 200 GLU A C 1
ATOM 1677 O O . GLU A 1 200 ? 5.656 18.616 -6.657 1.00 79.19 200 GLU A O 1
ATOM 1682 N N . ASP A 1 201 ? 4.510 16.801 -5.976 1.00 80.06 201 ASP A N 1
ATOM 1683 C CA . ASP A 1 201 ? 5.333 16.513 -4.798 1.00 80.06 201 ASP A CA 1
ATOM 1684 C C . ASP A 1 201 ? 6.705 15.913 -5.168 1.00 80.06 201 ASP A C 1
ATOM 1686 O O . ASP A 1 201 ? 7.621 15.906 -4.342 1.00 80.06 201 ASP A O 1
ATOM 1690 N N . PHE A 1 202 ? 6.907 15.498 -6.427 1.00 77.56 202 PHE A N 1
ATOM 1691 C CA . PHE A 1 202 ? 8.199 15.009 -6.929 1.00 77.56 202 PHE A CA 1
ATOM 1692 C C . PHE A 1 202 ? 9.245 16.114 -7.176 1.00 77.56 202 PHE A C 1
ATOM 1694 O O . PHE A 1 202 ? 10.335 15.825 -7.669 1.00 77.56 202 PHE A O 1
ATOM 1701 N N . SER A 1 203 ? 8.952 17.382 -6.853 1.00 65.75 203 SER A N 1
ATOM 1702 C CA . SER A 1 203 ? 9.780 18.531 -7.250 1.00 65.75 203 SER A CA 1
ATOM 1703 C C . SER A 1 203 ? 11.287 18.396 -6.943 1.00 65.75 203 SER A C 1
ATOM 1705 O O . SER A 1 203 ? 11.732 18.183 -5.808 1.00 65.75 203 SER A O 1
ATOM 1707 N N . ALA A 1 204 ? 12.089 18.583 -7.996 1.00 56.97 204 ALA A N 1
ATOM 1708 C CA . ALA A 1 204 ? 13.541 18.512 -7.980 1.00 56.97 204 ALA A CA 1
ATOM 1709 C C . ALA A 1 204 ? 14.161 19.901 -7.762 1.00 56.97 204 ALA A C 1
ATOM 1711 O O . ALA A 1 204 ? 14.378 20.679 -8.688 1.00 56.97 204 ALA A O 1
ATOM 1712 N N . LYS A 1 205 ? 14.513 20.205 -6.514 1.00 50.88 205 LYS A N 1
ATOM 1713 C CA . LYS A 1 205 ? 15.666 21.066 -6.228 1.00 50.88 205 LYS A CA 1
ATOM 1714 C C . LYS A 1 205 ? 16.543 20.307 -5.233 1.00 50.88 205 LYS A C 1
ATOM 1716 O O . LYS A 1 205 ? 16.241 20.258 -4.046 1.00 50.88 205 LYS A O 1
ATOM 1721 N N . ASN A 1 206 ? 17.595 19.663 -5.747 1.00 45.94 206 ASN A N 1
ATOM 1722 C CA . ASN A 1 206 ? 18.676 18.995 -4.998 1.00 45.94 206 ASN A CA 1
ATOM 1723 C C . ASN A 1 206 ? 18.401 17.592 -4.411 1.00 45.94 206 ASN A C 1
ATOM 1725 O O . ASN A 1 206 ? 18.980 17.242 -3.381 1.00 45.94 206 ASN A O 1
ATOM 1729 N N . LYS A 1 207 ? 17.561 16.756 -5.033 1.00 56.62 207 LYS A N 1
ATOM 1730 C CA . LYS A 1 207 ? 17.384 15.351 -4.611 1.00 56.62 207 LYS A CA 1
ATOM 1731 C C . LYS A 1 207 ? 17.785 14.402 -5.737 1.00 56.62 207 LYS A C 1
ATOM 1733 O O . LYS A 1 207 ? 17.448 14.660 -6.886 1.00 56.62 207 LYS A O 1
ATOM 1738 N N . THR A 1 208 ? 18.479 13.313 -5.401 1.00 60.03 208 THR A N 1
ATOM 1739 C CA . THR A 1 208 ? 18.663 12.195 -6.331 1.00 60.03 208 THR A CA 1
ATOM 1740 C C . THR A 1 208 ? 17.300 11.678 -6.761 1.00 60.03 208 THR A C 1
ATOM 1742 O O . THR A 1 208 ? 16.410 11.501 -5.927 1.00 60.03 208 THR A O 1
ATOM 1745 N N . ILE A 1 209 ? 17.148 11.486 -8.064 1.00 69.75 209 ILE A N 1
ATOM 1746 C CA . ILE A 1 209 ? 15.898 11.090 -8.696 1.00 69.75 209 ILE A CA 1
ATOM 1747 C C . ILE A 1 209 ? 15.902 9.569 -8.823 1.00 69.75 209 ILE A C 1
ATOM 1749 O O . ILE A 1 209 ? 16.800 9.008 -9.450 1.00 69.75 209 ILE A O 1
ATOM 1753 N N . LEU A 1 210 ? 14.913 8.914 -8.215 1.00 79.75 210 LEU A N 1
ATOM 1754 C CA . LEU A 1 210 ? 14.681 7.487 -8.420 1.00 79.75 210 LEU A CA 1
ATOM 1755 C C . LEU A 1 210 ? 14.195 7.226 -9.857 1.00 79.75 210 LEU A C 1
ATOM 1757 O O . LEU A 1 210 ? 13.535 8.086 -10.444 1.00 79.75 210 LEU A O 1
ATOM 1761 N N . PRO A 1 211 ? 14.538 6.064 -10.442 1.00 80.94 211 PRO A N 1
ATOM 1762 C CA . PRO A 1 211 ? 14.353 5.796 -11.868 1.00 80.94 211 PRO A CA 1
ATOM 1763 C C . PRO A 1 211 ? 12.903 5.540 -12.289 1.00 80.94 211 PRO A C 1
ATOM 1765 O O . PRO A 1 211 ? 12.644 5.497 -13.491 1.00 80.94 211 PRO A O 1
ATOM 1768 N N . ILE A 1 212 ? 11.995 5.314 -11.338 1.00 87.38 212 ILE A N 1
ATOM 1769 C CA . ILE A 1 212 ? 10.573 5.049 -11.567 1.00 87.38 212 ILE A CA 1
ATOM 1770 C C . ILE A 1 212 ? 9.771 5.835 -10.525 1.00 87.38 212 ILE A C 1
ATOM 1772 O O . ILE A 1 212 ? 10.140 5.872 -9.348 1.00 87.38 212 ILE A O 1
ATOM 1776 N N . ARG A 1 213 ? 8.672 6.460 -10.950 1.00 86.69 213 ARG A N 1
ATOM 1777 C CA . ARG A 1 213 ? 7.799 7.272 -10.092 1.00 86.69 213 ARG A CA 1
ATOM 1778 C C . ARG A 1 213 ? 6.330 6.940 -10.311 1.00 86.69 213 ARG A C 1
ATOM 1780 O O . ARG A 1 213 ? 5.919 6.693 -11.442 1.00 86.69 213 ARG A O 1
ATOM 1787 N N . ILE A 1 214 ? 5.535 6.986 -9.247 1.00 88.00 214 ILE A N 1
ATOM 1788 C CA . ILE A 1 214 ? 4.088 6.751 -9.277 1.00 88.00 214 ILE A CA 1
ATOM 1789 C C . ILE A 1 214 ? 3.380 7.850 -8.475 1.00 88.00 214 ILE A C 1
ATOM 1791 O O . ILE A 1 214 ? 3.601 7.998 -7.275 1.00 88.00 214 ILE A O 1
ATOM 1795 N N . ALA A 1 215 ? 2.499 8.606 -9.124 1.00 85.62 215 ALA A N 1
ATOM 1796 C CA . ALA A 1 215 ? 1.607 9.566 -8.480 1.00 85.62 215 ALA A CA 1
ATOM 1797 C C . ALA A 1 215 ? 0.160 9.067 -8.479 1.00 85.62 215 ALA A C 1
ATOM 1799 O O . ALA A 1 215 ? -0.356 8.671 -9.523 1.00 85.62 215 ALA A O 1
ATOM 1800 N N . LEU A 1 216 ? -0.522 9.161 -7.335 1.00 84.88 216 LEU A N 1
ATOM 1801 C CA . LEU A 1 216 ? -1.940 8.790 -7.223 1.00 84.88 216 LEU A CA 1
ATOM 1802 C C . LEU A 1 216 ? -2.898 9.816 -7.842 1.00 84.88 216 LEU A C 1
ATOM 1804 O O . LEU A 1 216 ? -4.020 9.462 -8.197 1.00 84.88 216 LEU A O 1
ATOM 1808 N N . LYS A 1 217 ? -2.487 11.082 -7.951 1.00 80.19 217 LYS A N 1
ATOM 1809 C CA . LYS A 1 217 ? -3.245 12.137 -8.627 1.00 80.19 217 LYS A CA 1
ATOM 1810 C C . LYS A 1 217 ? -2.357 13.294 -9.092 1.00 80.19 217 LYS A C 1
ATOM 1812 O O . LYS A 1 217 ? -1.146 13.333 -8.872 1.00 80.19 217 LYS A O 1
ATOM 1817 N N . THR A 1 218 ? -2.995 14.272 -9.723 1.00 74.94 218 THR A N 1
ATOM 1818 C CA . THR A 1 218 ? -2.441 15.597 -10.012 1.00 74.94 218 THR A CA 1
ATOM 1819 C C . THR A 1 218 ? -3.453 16.669 -9.643 1.00 74.94 218 THR A C 1
ATOM 1821 O O . THR A 1 218 ? -4.651 16.500 -9.869 1.00 74.94 218 THR A O 1
ATOM 1824 N N . ASN A 1 219 ? -2.962 17.798 -9.132 1.00 71.44 219 ASN A N 1
ATOM 1825 C CA . ASN A 1 219 ? -3.798 18.967 -8.865 1.00 71.44 219 ASN A CA 1
ATOM 1826 C C . ASN A 1 219 ? -3.818 19.964 -10.037 1.00 71.44 219 ASN A C 1
ATOM 1828 O O . ASN A 1 219 ? -4.645 20.875 -10.048 1.00 71.44 219 ASN A O 1
ATOM 1832 N N . ASN A 1 220 ? -2.919 19.839 -11.021 1.00 69.75 220 ASN A N 1
ATOM 1833 C CA . ASN A 1 220 ? -2.785 20.804 -12.110 1.00 69.75 220 ASN A CA 1
ATOM 1834 C C . ASN A 1 220 ? -2.513 20.143 -13.472 1.00 69.75 220 ASN A C 1
ATOM 1836 O O . ASN A 1 220 ? -1.409 20.200 -14.020 1.00 69.75 220 ASN A O 1
ATOM 1840 N N . ILE A 1 221 ? -3.575 19.583 -14.059 1.00 64.12 221 ILE A N 1
ATOM 1841 C CA . ILE A 1 221 ? -3.516 18.886 -15.351 1.00 64.12 221 ILE A CA 1
ATOM 1842 C C . ILE A 1 221 ? -3.036 19.787 -16.500 1.00 64.12 221 ILE A C 1
ATOM 1844 O O . ILE A 1 221 ? -2.286 19.338 -17.357 1.00 64.12 221 ILE A O 1
ATOM 1848 N N . ILE A 1 222 ? -3.397 21.077 -16.490 1.00 58.53 222 ILE A N 1
ATOM 1849 C CA . ILE A 1 222 ? -3.027 22.040 -17.542 1.00 58.53 222 ILE A CA 1
ATOM 1850 C C . ILE A 1 222 ? -1.527 22.334 -17.490 1.00 58.53 222 ILE A C 1
ATOM 1852 O O . ILE A 1 222 ? -0.860 22.397 -18.523 1.00 58.53 222 ILE A O 1
ATOM 1856 N N . ARG A 1 223 ? -0.975 22.516 -16.285 1.00 58.69 223 ARG A N 1
ATOM 1857 C CA . ARG A 1 223 ? 0.466 22.707 -16.099 1.00 58.69 223 ARG A CA 1
ATOM 1858 C C . ARG A 1 223 ? 1.235 21.447 -16.470 1.00 58.69 223 ARG A C 1
ATOM 1860 O O . ARG A 1 223 ? 2.281 21.581 -17.092 1.00 58.69 223 ARG A O 1
ATOM 1867 N N . LEU A 1 224 ? 0.725 20.263 -16.130 1.00 58.16 224 LEU A N 1
ATOM 1868 C CA . LEU A 1 224 ? 1.330 19.009 -16.568 1.00 58.16 224 LEU A CA 1
ATOM 1869 C C . LEU A 1 224 ? 1.312 18.868 -18.072 1.00 58.16 224 LEU A C 1
ATOM 1871 O O . LEU A 1 224 ? 2.349 18.551 -18.615 1.00 58.16 224 LEU A O 1
ATOM 1875 N N . GLN A 1 225 ? 0.195 19.139 -18.747 1.00 55.16 225 GLN A N 1
ATOM 1876 C CA . GLN A 1 225 ? 0.130 19.107 -20.207 1.00 55.16 225 GLN A CA 1
ATOM 1877 C C . GLN A 1 225 ? 1.163 20.066 -20.803 1.00 55.16 225 GLN A C 1
ATOM 1879 O O . GLN A 1 225 ? 1.980 19.655 -21.615 1.00 55.16 225 GLN A O 1
ATOM 1884 N N . LYS A 1 226 ? 1.236 21.312 -20.324 1.00 51.16 226 LYS A N 1
ATOM 1885 C CA . LYS A 1 226 ? 2.264 22.260 -20.780 1.00 51.16 226 LYS A CA 1
ATOM 1886 C C . LYS A 1 226 ? 3.691 21.775 -20.502 1.00 51.16 226 LYS A C 1
ATOM 1888 O O . LYS A 1 226 ? 4.530 21.890 -21.377 1.00 51.16 226 LYS A O 1
ATOM 1893 N N . GLN A 1 227 ? 3.972 21.203 -19.330 1.00 50.16 227 GLN A N 1
ATOM 1894 C CA . GLN A 1 227 ? 5.299 20.670 -18.986 1.00 50.16 227 GLN A CA 1
ATOM 1895 C C . GLN A 1 227 ? 5.630 19.361 -19.730 1.00 50.16 227 GLN A C 1
ATOM 1897 O O . GLN A 1 227 ? 6.777 19.186 -20.116 1.00 50.16 227 GLN A O 1
ATOM 1902 N N . LEU A 1 228 ? 4.639 18.505 -20.005 1.00 45.56 228 LEU A N 1
ATOM 1903 C CA . LEU A 1 228 ? 4.704 17.325 -20.880 1.00 45.56 228 LEU A CA 1
ATOM 1904 C C . LEU A 1 228 ? 5.100 17.729 -22.304 1.00 45.56 228 LEU A C 1
ATOM 1906 O O . LEU A 1 228 ? 5.910 17.041 -22.918 1.00 45.56 228 LEU A O 1
ATOM 1910 N N . PHE A 1 229 ? 4.545 18.839 -22.808 1.00 40.66 229 PHE A N 1
ATOM 1911 C CA . PHE A 1 229 ? 4.821 19.352 -24.151 1.00 40.66 229 PHE A CA 1
ATOM 1912 C C . PHE A 1 229 ? 6.105 20.196 -24.244 1.00 40.66 229 PHE A C 1
ATOM 1914 O O . PHE A 1 229 ? 6.728 20.189 -25.302 1.00 40.66 229 PHE A O 1
ATOM 1921 N N . ASP A 1 230 ? 6.541 20.874 -23.172 1.00 39.06 230 ASP A N 1
ATOM 1922 C CA . ASP A 1 230 ? 7.739 21.734 -23.210 1.00 39.06 230 ASP A CA 1
ATOM 1923 C C . ASP A 1 230 ? 9.036 21.071 -22.721 1.00 39.06 230 ASP A C 1
ATOM 1925 O O . ASP A 1 230 ? 10.120 21.454 -23.159 1.00 39.06 230 ASP A O 1
ATOM 1929 N N . LEU A 1 231 ? 9.009 20.103 -21.804 1.00 34.41 231 LEU A N 1
ATOM 1930 C CA . LEU A 1 231 ? 10.231 19.665 -21.126 1.00 34.41 231 LEU A CA 1
ATOM 1931 C C . LEU A 1 231 ? 10.098 18.235 -20.618 1.00 34.41 231 LEU A C 1
ATOM 1933 O O . LEU A 1 231 ? 9.340 17.988 -19.691 1.00 34.41 231 LEU A O 1
ATOM 1937 N N . ARG A 1 232 ? 10.969 17.345 -21.115 1.00 42.06 232 ARG A N 1
ATOM 1938 C CA . ARG A 1 232 ? 11.803 16.465 -20.272 1.00 42.06 232 ARG A CA 1
ATOM 1939 C C . ARG A 1 232 ? 11.122 16.035 -18.966 1.00 42.06 232 ARG A C 1
ATOM 1941 O O . ARG A 1 232 ? 11.639 16.339 -17.888 1.00 42.06 232 ARG A O 1
ATOM 1948 N N . LEU A 1 233 ? 9.968 15.372 -19.042 1.00 44.16 233 LEU A N 1
ATOM 1949 C CA . LEU A 1 233 ? 9.428 14.737 -17.854 1.00 44.16 233 LEU A CA 1
ATOM 1950 C C . LEU A 1 233 ? 10.458 13.697 -17.448 1.00 44.16 233 LEU A C 1
ATOM 1952 O O . LEU A 1 233 ? 10.748 12.749 -18.178 1.00 44.16 233 LEU A O 1
ATOM 1956 N N . GLU A 1 234 ? 11.101 14.009 -16.330 1.00 53.78 234 GLU A N 1
ATOM 1957 C CA . GLU A 1 234 ? 12.075 13.184 -15.643 1.00 53.78 234 GLU A CA 1
ATOM 1958 C C . GLU A 1 234 ? 11.581 11.723 -15.602 1.00 53.78 234 GLU A C 1
ATOM 1960 O O . GLU A 1 234 ? 10.373 11.483 -15.528 1.00 53.78 234 GLU A O 1
ATOM 1965 N N . PRO A 1 235 ? 12.495 10.746 -15.727 1.00 58.53 235 PRO A N 1
ATOM 1966 C CA . PRO A 1 235 ? 12.230 9.442 -16.337 1.00 58.53 235 PRO A CA 1
ATOM 1967 C C . PRO A 1 235 ? 11.045 8.687 -15.717 1.00 58.53 235 PRO A C 1
ATOM 1969 O O . PRO A 1 235 ? 10.810 8.777 -14.517 1.00 58.53 235 PRO A O 1
ATOM 1972 N N . ASN A 1 236 ? 10.336 7.907 -16.547 1.00 77.62 236 ASN A N 1
ATOM 1973 C CA . ASN A 1 236 ? 9.392 6.855 -16.142 1.00 77.62 236 ASN A CA 1
ATOM 1974 C C . ASN A 1 236 ? 8.468 7.247 -14.965 1.00 77.62 236 ASN A C 1
ATOM 1976 O O . ASN A 1 236 ? 8.572 6.687 -13.871 1.00 77.62 236 ASN A O 1
ATOM 1980 N N . THR A 1 237 ? 7.544 8.188 -15.191 1.00 82.44 237 THR A N 1
ATOM 1981 C CA . THR A 1 237 ? 6.536 8.594 -14.192 1.00 82.44 237 THR A CA 1
ATOM 1982 C C . THR A 1 237 ? 5.133 8.146 -14.604 1.00 82.44 237 THR A C 1
ATOM 1984 O O . THR A 1 237 ? 4.659 8.520 -15.675 1.00 82.44 237 THR A O 1
ATOM 1987 N N . PHE A 1 238 ? 4.458 7.386 -13.741 1.00 84.50 238 PHE A N 1
ATOM 1988 C CA . PHE A 1 238 ? 3.047 7.024 -13.871 1.00 84.50 238 PHE A CA 1
ATOM 1989 C C . PHE A 1 238 ? 2.179 7.966 -13.046 1.00 84.50 238 PHE A C 1
ATOM 1991 O O . PHE A 1 238 ? 2.517 8.290 -11.908 1.00 84.50 238 PHE A O 1
ATOM 1998 N N . ILE A 1 239 ? 1.039 8.370 -13.595 1.00 82.94 239 ILE A N 1
ATOM 1999 C CA . ILE A 1 239 ? 0.007 9.113 -12.872 1.00 82.94 239 ILE A CA 1
ATOM 2000 C C . ILE A 1 239 ? -1.279 8.323 -13.041 1.00 82.94 239 ILE A C 1
ATOM 2002 O O . ILE A 1 239 ? -1.666 8.039 -14.176 1.00 82.94 239 ILE A O 1
ATOM 2006 N N . PHE A 1 240 ? -1.943 7.978 -11.940 1.00 79.62 240 PHE A N 1
ATOM 2007 C CA . PHE A 1 240 ? -3.250 7.337 -12.037 1.00 79.62 240 PHE A CA 1
ATOM 2008 C C . PHE A 1 240 ? -4.218 8.236 -12.826 1.00 79.62 240 PHE A C 1
ATOM 2010 O O . PHE A 1 240 ? -4.259 9.452 -12.597 1.00 79.62 240 PHE A O 1
ATOM 2017 N N . PRO A 1 241 ? -4.982 7.666 -13.775 1.00 71.50 241 PRO A N 1
ATOM 2018 C CA . PRO A 1 241 ? -5.899 8.442 -14.589 1.00 71.50 241 PRO A CA 1
ATOM 2019 C C . PRO A 1 241 ? -6.984 9.055 -13.705 1.00 71.50 241 PRO A C 1
ATOM 2021 O O . PRO A 1 241 ? -7.523 8.405 -12.807 1.00 71.50 241 PRO A O 1
ATOM 2024 N N . LYS A 1 242 ? -7.316 10.318 -13.987 1.00 65.19 242 LYS A N 1
ATOM 2025 C CA . LYS A 1 242 ? -8.302 11.092 -13.221 1.00 65.19 242 LYS A CA 1
ATOM 2026 C C . LYS A 1 242 ? -9.675 10.415 -13.190 1.00 65.19 242 LYS A C 1
ATOM 2028 O O . LYS A 1 242 ? -10.359 10.494 -12.179 1.00 65.19 242 LYS A O 1
ATOM 2033 N N . ASP A 1 243 ? -10.035 9.710 -14.259 1.00 58.78 243 ASP A N 1
ATOM 2034 C CA . ASP A 1 243 ? -11.321 9.015 -14.388 1.00 58.78 243 ASP A CA 1
ATOM 2035 C C . ASP A 1 243 ? -11.474 7.854 -13.389 1.00 58.78 243 ASP A C 1
ATOM 2037 O O . ASP A 1 243 ? -12.593 7.462 -13.070 1.00 58.78 243 ASP A O 1
ATOM 20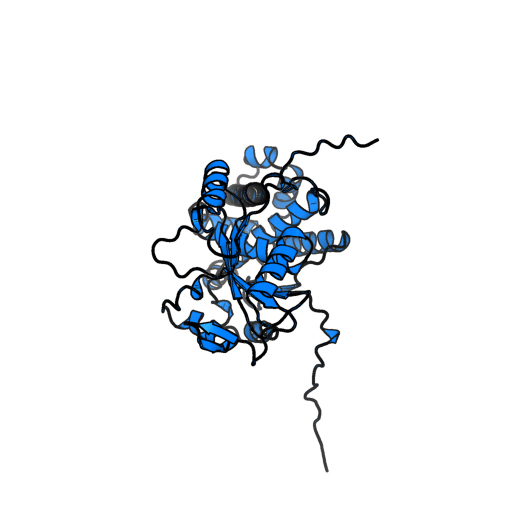41 N N . ASN A 1 244 ? -10.362 7.344 -12.846 1.00 63.28 244 ASN A N 1
ATOM 2042 C CA . ASN A 1 244 ? -10.360 6.302 -11.820 1.00 63.28 244 ASN A CA 1
ATOM 2043 C C . ASN A 1 244 ? -10.218 6.857 -10.388 1.00 63.28 244 ASN A C 1
ATOM 2045 O O . ASN A 1 244 ? -10.214 6.072 -9.444 1.00 63.28 244 ASN A O 1
ATOM 2049 N N . ASP A 1 245 ? -10.074 8.183 -10.246 1.00 66.25 245 ASP A N 1
ATOM 2050 C CA . ASP A 1 245 ? -9.893 9.005 -9.036 1.00 66.25 245 ASP A CA 1
ATOM 2051 C C . ASP A 1 245 ? -9.295 8.313 -7.795 1.00 66.25 245 ASP A C 1
ATOM 2053 O O . ASP A 1 245 ? -9.714 8.530 -6.656 1.00 66.25 245 ASP A O 1
ATOM 2057 N N . TYR A 1 246 ? -8.295 7.450 -7.997 1.00 73.94 246 TYR A N 1
ATOM 2058 C CA . TYR A 1 246 ? -7.747 6.623 -6.925 1.00 73.94 246 TYR A CA 1
ATOM 2059 C C . TYR A 1 246 ? -7.131 7.466 -5.818 1.00 73.94 246 TYR A C 1
ATOM 2061 O O . TYR A 1 246 ? -7.240 7.091 -4.656 1.00 73.94 246 TYR A O 1
ATOM 2069 N N . GLY A 1 247 ? -6.514 8.602 -6.152 1.00 75.19 247 GLY A N 1
ATOM 2070 C CA . GLY A 1 247 ? -5.966 9.528 -5.166 1.00 75.19 247 GLY A CA 1
ATOM 2071 C C . GLY A 1 247 ? -7.034 10.140 -4.259 1.00 75.19 247 GLY A C 1
ATOM 2072 O O . GLY A 1 247 ? -6.861 10.124 -3.037 1.00 75.19 247 GLY A O 1
ATOM 2073 N N . GLU A 1 248 ? -8.142 10.650 -4.809 1.00 79.56 248 GLU A N 1
ATOM 2074 C CA . GLU A 1 248 ? -9.222 11.196 -3.976 1.00 79.56 248 GLU A CA 1
ATOM 2075 C C . GLU A 1 248 ? -9.987 10.094 -3.254 1.00 79.56 248 GLU A C 1
ATOM 2077 O O . GLU A 1 248 ? -10.278 10.250 -2.071 1.00 79.56 248 GLU A O 1
ATOM 2082 N N . LEU A 1 249 ? -10.254 8.957 -3.904 1.00 82.12 249 LEU A N 1
ATOM 2083 C CA . LEU A 1 249 ? -10.925 7.816 -3.281 1.00 82.12 249 LEU A CA 1
ATOM 2084 C C . LEU A 1 249 ? -10.115 7.296 -2.086 1.00 82.12 249 LEU A C 1
ATOM 2086 O O . LEU A 1 249 ? -10.643 7.137 -0.986 1.00 82.12 249 LEU A O 1
ATOM 2090 N N . SER A 1 250 ? -8.806 7.130 -2.271 1.00 83.06 250 SER A N 1
ATOM 2091 C CA . SER A 1 250 ? -7.860 6.735 -1.226 1.00 83.06 250 SER A CA 1
ATOM 2092 C C . SER A 1 250 ? -7.882 7.709 -0.049 1.00 83.06 250 SER A C 1
ATOM 2094 O O . SER A 1 250 ? -8.058 7.302 1.100 1.00 83.06 250 SER A O 1
ATOM 2096 N N . MET A 1 251 ? -7.773 9.012 -0.322 1.00 84.44 251 MET A N 1
ATOM 2097 C CA . MET A 1 251 ? -7.827 10.039 0.721 1.00 84.44 251 MET A CA 1
ATOM 2098 C C . MET A 1 251 ? -9.184 10.124 1.412 1.00 84.44 251 MET A C 1
ATOM 2100 O O . MET A 1 251 ? -9.249 10.382 2.616 1.00 84.44 251 MET A O 1
ATOM 2104 N N . ARG A 1 252 ? -10.265 9.903 0.668 1.00 85.94 252 ARG A N 1
ATOM 2105 C CA . ARG A 1 252 ? -11.636 9.902 1.164 1.00 85.94 252 ARG A CA 1
ATOM 2106 C C . ARG A 1 252 ? -11.839 8.781 2.185 1.00 85.94 252 ARG A C 1
ATOM 2108 O O . ARG A 1 252 ? -12.285 9.066 3.294 1.00 85.94 252 ARG A O 1
ATOM 2115 N N . TYR A 1 253 ? -11.453 7.546 1.863 1.00 87.88 253 TYR A N 1
ATOM 2116 C CA . TYR A 1 253 ? -11.568 6.414 2.793 1.00 87.88 253 TYR A CA 1
ATOM 2117 C C . TYR A 1 253 ? -10.570 6.480 3.951 1.00 87.88 253 TYR A C 1
ATOM 2119 O O . TYR A 1 253 ? -10.908 6.112 5.076 1.00 87.88 253 TYR A O 1
ATOM 2127 N N . TYR A 1 254 ? -9.370 7.016 3.723 1.00 88.44 254 TYR A N 1
ATOM 2128 C CA . TYR A 1 254 ? -8.431 7.296 4.805 1.00 88.44 254 TYR A CA 1
ATOM 2129 C C . TYR A 1 254 ? -9.021 8.285 5.827 1.00 88.44 254 TYR A C 1
ATOM 2131 O O . TYR A 1 254 ? -9.038 8.005 7.026 1.00 88.44 254 TYR A O 1
ATOM 2139 N N . ARG A 1 255 ? -9.586 9.412 5.365 1.00 87.56 255 ARG A N 1
ATOM 2140 C CA . ARG A 1 255 ? -10.261 10.399 6.231 1.00 87.56 255 ARG A CA 1
ATOM 2141 C C . ARG A 1 255 ? -11.465 9.806 6.952 1.00 87.56 255 ARG A C 1
ATOM 2143 O O . ARG A 1 255 ? -11.633 10.063 8.140 1.00 87.56 255 ARG A O 1
ATOM 2150 N N . TYR A 1 256 ? -12.262 8.998 6.257 1.00 90.00 256 TYR A N 1
ATOM 2151 C CA . TYR A 1 256 ? -13.367 8.259 6.861 1.00 90.00 256 TYR A CA 1
ATOM 2152 C C . TYR A 1 256 ? -12.901 7.402 8.044 1.00 90.00 256 TYR A C 1
ATOM 2154 O O . TYR A 1 256 ? -13.467 7.505 9.131 1.00 90.00 256 TYR A O 1
ATOM 2162 N N . MET A 1 257 ? -11.820 6.632 7.880 1.00 90.94 257 MET A N 1
ATOM 2163 C CA . MET A 1 257 ? -11.278 5.820 8.972 1.00 90.94 257 MET A CA 1
ATOM 2164 C C . MET A 1 257 ? -10.794 6.675 10.150 1.00 90.94 257 MET A C 1
ATOM 2166 O O . MET A 1 257 ? -11.042 6.313 11.297 1.00 90.94 257 MET A O 1
ATOM 2170 N N . LEU A 1 258 ? -10.164 7.830 9.909 1.00 89.62 258 LEU A N 1
ATOM 2171 C CA . LEU A 1 258 ? -9.776 8.738 10.998 1.00 89.62 258 LEU A CA 1
ATOM 2172 C C . LEU A 1 258 ? -10.989 9.320 11.740 1.00 89.62 258 LEU A C 1
ATOM 2174 O O . LEU A 1 258 ? -10.987 9.365 12.969 1.00 89.62 258 LEU A O 1
ATOM 2178 N N . LEU A 1 259 ? -12.035 9.722 11.012 1.00 88.94 259 LEU A N 1
ATOM 2179 C CA . LEU A 1 259 ? -13.291 10.203 11.600 1.00 88.94 259 LEU A CA 1
ATOM 2180 C C . LEU A 1 259 ? -13.969 9.117 12.442 1.00 88.94 259 LEU A C 1
ATOM 2182 O O . LEU A 1 259 ? -14.504 9.398 13.516 1.00 88.94 259 LEU A O 1
ATOM 2186 N N . LEU A 1 260 ? -13.926 7.869 11.978 1.00 90.56 260 LEU A N 1
ATOM 2187 C CA . LEU A 1 260 ? -14.460 6.716 12.692 1.00 90.56 260 LEU A CA 1
ATOM 2188 C C . LEU A 1 260 ? -13.690 6.466 13.998 1.00 90.56 260 LEU A C 1
ATOM 2190 O O . LEU A 1 260 ? -14.314 6.319 15.051 1.00 90.56 260 LEU A O 1
ATOM 2194 N N . LEU A 1 261 ? -12.353 6.489 13.956 1.00 91.81 261 LEU A N 1
ATOM 2195 C CA . LEU A 1 261 ? -11.506 6.386 15.151 1.00 91.81 261 LEU A CA 1
ATOM 2196 C C . LEU A 1 261 ? -11.792 7.521 16.136 1.00 91.81 261 LEU A C 1
ATOM 2198 O O . LEU A 1 261 ? -11.963 7.279 17.329 1.00 91.81 261 LEU A O 1
ATOM 2202 N N . GLU A 1 262 ? -11.913 8.756 15.652 1.00 88.75 262 GLU A N 1
ATOM 2203 C CA . GLU A 1 262 ? -12.266 9.896 16.492 1.00 88.75 262 GLU A CA 1
ATOM 2204 C C . GLU A 1 262 ? -13.636 9.711 17.163 1.00 88.75 262 GLU A C 1
ATOM 2206 O O . GLU A 1 262 ? -13.786 9.948 18.366 1.00 88.75 262 GLU A O 1
ATOM 2211 N N . ASN A 1 263 ? -14.637 9.259 16.405 1.00 88.62 263 ASN A N 1
ATOM 2212 C CA . ASN A 1 263 ? -15.978 9.004 16.917 1.00 88.62 263 ASN A CA 1
ATOM 2213 C C . ASN A 1 263 ? -15.974 7.933 18.018 1.00 88.62 263 ASN A C 1
ATOM 2215 O O . ASN A 1 263 ? -16.608 8.113 19.060 1.00 88.62 263 ASN A O 1
ATOM 2219 N N . ILE A 1 264 ? -15.213 6.853 17.824 1.00 89.81 264 ILE A N 1
ATOM 2220 C CA . ILE A 1 264 ? -15.049 5.789 18.819 1.00 89.81 264 ILE A CA 1
ATOM 2221 C C . ILE A 1 264 ? -14.329 6.319 20.068 1.00 89.81 264 ILE A C 1
ATOM 2223 O O . ILE A 1 264 ? -14.813 6.109 21.181 1.00 89.81 264 ILE A O 1
ATOM 2227 N N . ALA A 1 265 ? -13.249 7.087 19.901 1.00 87.62 265 ALA A N 1
ATOM 2228 C CA . ALA A 1 265 ? -12.461 7.649 21.002 1.00 87.62 265 ALA A CA 1
ATOM 2229 C C . ALA A 1 265 ? -13.233 8.666 21.866 1.00 87.62 265 ALA A C 1
ATOM 2231 O O . ALA A 1 265 ? -12.901 8.878 23.037 1.00 87.62 265 ALA A O 1
ATOM 2232 N N . ARG A 1 266 ? -14.262 9.321 21.309 1.00 83.06 266 ARG A N 1
ATOM 2233 C CA . ARG A 1 266 ? -15.168 10.218 22.053 1.00 83.06 266 ARG A CA 1
ATOM 2234 C C . ARG A 1 266 ? -16.132 9.458 22.978 1.00 83.06 266 ARG A C 1
ATOM 2236 O O . ARG A 1 266 ? -16.724 10.081 23.855 1.00 83.06 266 ARG A O 1
ATOM 2243 N N . ASN A 1 267 ? -16.280 8.141 22.800 1.00 66.88 267 ASN A N 1
ATOM 2244 C CA . ASN A 1 267 ? -17.080 7.221 23.620 1.00 66.88 267 ASN A CA 1
ATOM 2245 C C . ASN A 1 267 ? -18.539 7.669 23.878 1.00 66.88 267 ASN A C 1
ATOM 2247 O O . ASN A 1 267 ? -19.142 7.321 24.894 1.00 66.88 267 ASN A O 1
ATOM 2251 N N . ASN A 1 268 ? -19.132 8.439 22.958 1.00 64.69 268 ASN A N 1
ATOM 2252 C CA . ASN A 1 268 ? -20.521 8.882 23.058 1.00 64.69 268 ASN A CA 1
ATOM 2253 C C . ASN A 1 268 ? -21.420 8.020 22.163 1.00 64.69 268 ASN A C 1
ATOM 2255 O O . ASN A 1 268 ? -21.635 8.327 20.991 1.00 64.69 268 ASN A O 1
ATOM 2259 N N . LYS A 1 269 ? -21.968 6.942 22.735 1.00 57.94 269 LYS A N 1
ATOM 2260 C CA . LYS A 1 269 ? -22.827 5.973 22.027 1.00 57.94 269 LYS A CA 1
ATOM 2261 C C . LYS A 1 269 ? -24.079 6.584 21.38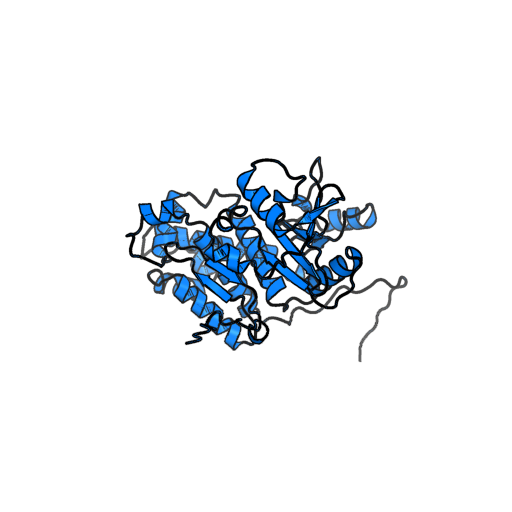2 1.00 57.94 269 LYS A C 1
ATOM 2263 O O . LYS A 1 269 ? -24.652 5.962 20.499 1.00 57.94 269 LYS A O 1
ATOM 2268 N N . TYR A 1 270 ? -24.500 7.775 21.806 1.00 57.72 270 TYR A N 1
ATOM 2269 C CA . TYR A 1 270 ? -25.750 8.400 21.366 1.00 57.72 270 TYR A CA 1
ATOM 2270 C C . TYR A 1 270 ? -25.556 9.503 20.321 1.00 57.72 270 TYR A C 1
ATOM 2272 O O . TYR A 1 270 ? -26.535 10.094 19.870 1.00 57.72 270 TYR A O 1
ATOM 2280 N N . LYS A 1 271 ? -24.311 9.811 19.932 1.00 69.69 271 LYS A N 1
ATOM 2281 C CA . LYS A 1 271 ? -24.022 10.891 18.983 1.00 69.69 271 LYS A CA 1
ATOM 2282 C C . LYS A 1 271 ? -22.892 10.505 18.036 1.00 69.69 271 LYS A C 1
ATOM 2284 O O . LYS A 1 271 ? -21.757 10.949 18.194 1.00 69.69 271 LYS A O 1
ATOM 2289 N N . ILE A 1 272 ? -23.235 9.679 17.053 1.00 75.50 272 ILE A N 1
ATOM 2290 C CA . ILE A 1 272 ? -22.357 9.392 15.918 1.00 75.50 272 ILE A CA 1
ATOM 2291 C C . ILE A 1 272 ? -22.229 10.662 15.070 1.00 75.50 272 ILE A C 1
ATOM 2293 O O . ILE A 1 272 ? -23.210 11.386 14.873 1.00 75.50 272 ILE A O 1
ATOM 2297 N N . ASN A 1 273 ? -21.015 10.954 14.602 1.00 78.00 273 ASN A N 1
ATOM 2298 C CA . ASN A 1 273 ? -20.777 12.062 13.683 1.00 78.00 273 ASN A CA 1
ATOM 2299 C C . ASN A 1 273 ? -21.662 11.900 12.432 1.00 78.00 273 ASN A C 1
ATOM 2301 O O . ASN A 1 273 ? -21.612 10.870 11.762 1.00 78.00 273 ASN A O 1
ATOM 2305 N N . LYS A 1 274 ? -22.460 12.926 12.118 1.00 81.00 274 LYS A N 1
ATOM 2306 C CA . LYS A 1 274 ? -23.348 12.948 10.950 1.00 81.00 274 LYS A CA 1
ATOM 2307 C C . LYS A 1 274 ? -22.583 12.676 9.647 1.00 81.00 274 LYS A C 1
ATOM 2309 O O . LYS A 1 274 ? -23.093 11.958 8.796 1.00 81.00 274 LYS A O 1
ATOM 2314 N N . GLU A 1 275 ? -21.345 13.160 9.547 1.00 82.44 275 GLU A N 1
ATOM 2315 C CA . GLU A 1 275 ? -20.473 12.931 8.390 1.00 82.44 275 GLU A CA 1
ATOM 2316 C C . GLU A 1 275 ? -20.171 11.444 8.155 1.00 82.44 275 GLU A C 1
ATOM 2318 O O . GLU A 1 275 ? -20.012 11.042 7.010 1.00 82.44 275 GLU A O 1
ATOM 2323 N N . LEU A 1 276 ? -20.127 10.607 9.202 1.00 81.31 276 LEU A N 1
ATOM 2324 C CA . LEU A 1 276 ? -19.916 9.160 9.048 1.00 81.31 276 LEU A CA 1
ATOM 2325 C C . LEU A 1 276 ? -21.142 8.481 8.430 1.00 81.31 276 LEU A C 1
ATOM 2327 O O . LEU A 1 276 ? -21.009 7.698 7.494 1.00 81.31 276 LEU A O 1
ATOM 2331 N N . TYR A 1 277 ? -22.340 8.832 8.903 1.00 76.00 277 TYR A N 1
ATOM 2332 C CA . TYR A 1 277 ? -23.584 8.302 8.344 1.00 76.00 277 TYR A CA 1
ATOM 2333 C C . TYR A 1 277 ? -23.794 8.714 6.886 1.00 76.00 277 TYR A C 1
ATOM 2335 O O . TYR A 1 277 ? -24.185 7.886 6.066 1.00 76.00 277 TYR A O 1
ATOM 2343 N N . GLU A 1 278 ? -23.517 9.978 6.561 1.00 79.12 278 GLU A N 1
ATOM 2344 C CA . GLU A 1 278 ? -23.622 10.491 5.190 1.00 79.12 278 GLU A CA 1
ATOM 2345 C C . GLU A 1 278 ? -22.541 9.922 4.261 1.00 79.12 278 GLU A C 1
ATOM 2347 O O . GLU A 1 278 ? -22.719 9.938 3.044 1.00 79.12 278 GLU A O 1
ATOM 2352 N N . PHE A 1 279 ? -21.433 9.416 4.811 1.00 82.12 279 PHE A N 1
ATOM 2353 C CA . PHE A 1 279 ? -20.362 8.820 4.024 1.00 82.12 279 PHE A CA 1
ATOM 2354 C C . PHE A 1 279 ? -20.755 7.453 3.465 1.00 82.12 279 PHE A C 1
ATOM 2356 O O . PHE A 1 279 ? -20.756 7.270 2.249 1.00 82.12 279 PHE A O 1
ATOM 2363 N N . ASP A 1 280 ? -21.034 6.508 4.364 1.00 80.06 280 ASP A N 1
ATOM 2364 C CA . ASP A 1 280 ? -21.457 5.140 4.065 1.00 80.06 280 ASP A CA 1
ATOM 2365 C C . ASP A 1 280 ? -22.037 4.538 5.351 1.00 80.06 280 ASP A C 1
ATOM 2367 O O . ASP A 1 280 ? -21.313 4.215 6.300 1.00 80.06 280 ASP A O 1
ATOM 2371 N N . THR A 1 281 ? -23.366 4.453 5.414 1.00 78.44 281 THR A N 1
ATOM 2372 C CA . THR A 1 281 ? -24.069 4.004 6.620 1.00 78.44 281 THR A CA 1
ATOM 2373 C C . THR A 1 281 ? -23.791 2.533 6.923 1.00 78.44 281 THR A C 1
ATOM 2375 O O . THR A 1 281 ? -23.538 2.203 8.080 1.00 78.44 281 THR A O 1
ATOM 2378 N N . GLU A 1 282 ? -23.801 1.658 5.916 1.00 81.62 282 GLU A N 1
ATOM 2379 C CA . GLU A 1 282 ? -23.598 0.219 6.120 1.00 81.62 282 GLU A CA 1
ATOM 2380 C C . GLU A 1 282 ? -22.176 -0.063 6.602 1.00 81.62 282 GLU A C 1
ATOM 2382 O O . GLU A 1 282 ? -21.979 -0.754 7.604 1.00 81.62 282 GLU A O 1
ATOM 2387 N N . LEU A 1 283 ? -21.185 0.558 5.960 1.00 84.56 283 LEU A N 1
ATOM 2388 C CA . LEU A 1 283 ? -19.791 0.428 6.363 1.00 84.56 283 LEU A CA 1
ATOM 2389 C C . LEU A 1 283 ? -19.542 1.012 7.762 1.00 84.56 283 LEU A C 1
ATOM 2391 O O . LEU A 1 283 ? -18.787 0.437 8.550 1.00 84.56 283 LEU A O 1
ATOM 2395 N N . THR A 1 284 ? -20.181 2.138 8.095 1.00 84.50 284 THR A N 1
ATOM 2396 C CA . THR A 1 284 ? -20.075 2.752 9.429 1.00 84.50 284 THR A CA 1
ATOM 2397 C C . THR A 1 284 ? -20.626 1.827 10.501 1.00 84.50 284 THR A C 1
ATOM 2399 O O . THR A 1 284 ? -19.960 1.589 11.512 1.00 84.50 284 THR A O 1
ATOM 2402 N N . LEU A 1 285 ? -21.826 1.287 10.286 1.00 82.62 285 LEU A N 1
ATOM 2403 C CA . LEU A 1 285 ? -22.456 0.360 11.220 1.00 82.62 285 LEU A CA 1
ATOM 2404 C C . LEU A 1 285 ? -21.615 -0.906 11.386 1.00 82.62 285 LEU A C 1
ATOM 2406 O O . LEU A 1 285 ? -21.330 -1.276 12.524 1.00 82.62 285 LEU A O 1
ATOM 2410 N N . PHE A 1 286 ? -21.104 -1.478 10.289 1.00 86.88 286 PHE A N 1
ATOM 2411 C CA . PHE A 1 286 ? -20.198 -2.626 10.329 1.00 86.88 286 PHE A CA 1
ATOM 2412 C C . PHE A 1 286 ? -19.023 -2.396 11.288 1.00 86.88 286 PHE A C 1
ATOM 2414 O O . PHE A 1 286 ? -18.783 -3.209 12.183 1.00 86.88 286 PHE A O 1
ATOM 2421 N N . PHE A 1 287 ? -18.305 -1.276 11.163 1.00 88.38 287 PHE A N 1
ATOM 2422 C CA . PHE A 1 287 ? -17.169 -1.009 12.046 1.00 88.38 287 PHE A CA 1
ATOM 2423 C C . PHE A 1 287 ? -17.577 -0.711 13.491 1.00 88.38 287 PHE A C 1
ATOM 2425 O O . PHE A 1 287 ? -16.861 -1.101 14.413 1.00 88.38 287 PHE A O 1
ATOM 2432 N N . LEU A 1 288 ? -18.693 -0.015 13.717 1.00 86.62 288 LEU A N 1
ATOM 2433 C CA . LEU A 1 288 ? -19.155 0.306 15.069 1.00 86.62 288 LEU A CA 1
ATOM 2434 C C . LEU A 1 288 ? -19.634 -0.937 15.828 1.00 86.62 288 LEU A C 1
ATOM 2436 O O . LEU A 1 288 ? -19.349 -1.061 17.022 1.00 86.62 288 LEU A O 1
ATOM 2440 N N . GLU A 1 289 ? -20.313 -1.858 15.147 1.00 86.88 289 GLU A N 1
ATOM 2441 C CA . GLU A 1 289 ? -20.751 -3.145 15.698 1.00 86.88 289 GLU A CA 1
ATOM 2442 C C . GLU A 1 289 ? -19.558 -4.062 15.989 1.00 86.88 289 GLU A C 1
ATOM 2444 O O . GLU A 1 289 ? -19.501 -4.692 17.046 1.00 86.88 289 GLU A O 1
ATOM 2449 N N . ASN A 1 290 ? -18.550 -4.057 15.111 1.00 87.31 290 ASN A N 1
ATOM 2450 C CA . ASN A 1 290 ? -17.346 -4.881 15.237 1.00 87.31 290 ASN A CA 1
ATOM 2451 C C . ASN A 1 290 ? -16.183 -4.167 15.945 1.00 87.31 290 ASN A C 1
ATOM 2453 O O . ASN A 1 290 ? -15.054 -4.652 15.925 1.00 87.31 290 ASN A O 1
ATOM 2457 N N . LYS A 1 291 ? -16.406 -3.027 16.614 1.00 90.38 291 LYS A N 1
ATOM 2458 C CA . LYS A 1 291 ? -15.301 -2.204 17.148 1.00 90.38 291 LYS A CA 1
ATOM 2459 C C . LYS A 1 291 ? -14.432 -2.892 18.210 1.00 90.38 291 LYS A C 1
ATOM 2461 O O . LYS A 1 291 ? -13.310 -2.458 18.465 1.00 90.38 291 LYS A O 1
ATOM 2466 N N . LYS A 1 292 ? -14.969 -3.939 18.843 1.00 89.62 292 LYS A N 1
ATOM 2467 C CA . LYS A 1 292 ? -14.287 -4.776 19.843 1.00 89.62 292 LYS A CA 1
ATOM 2468 C C . LYS A 1 292 ? -13.676 -6.045 19.253 1.00 89.62 292 LYS A C 1
ATOM 2470 O O . LYS A 1 292 ? -12.968 -6.756 19.962 1.00 89.62 292 LYS A O 1
ATOM 2475 N N . GLU A 1 293 ? -13.954 -6.341 17.989 1.00 90.12 293 GLU A N 1
ATOM 2476 C CA . GLU A 1 293 ? -13.314 -7.449 17.298 1.00 90.12 293 GLU A CA 1
ATOM 2477 C C . GLU A 1 293 ? -11.866 -7.102 16.964 1.00 90.12 293 GLU A C 1
ATOM 2479 O O . GLU A 1 293 ? -11.474 -5.939 16.828 1.00 90.12 293 GLU A O 1
ATOM 2484 N N . SER A 1 294 ? -11.056 -8.150 16.835 1.00 87.00 294 SER A N 1
ATOM 2485 C CA . SER A 1 294 ? -9.695 -8.019 16.331 1.00 87.00 294 SER A CA 1
ATOM 2486 C C . SER A 1 294 ? -9.716 -7.419 14.924 1.00 87.00 294 SER A C 1
ATOM 2488 O O . SER A 1 294 ? -10.403 -7.927 14.037 1.00 87.00 294 SER A O 1
ATOM 2490 N N . LEU A 1 295 ? -8.910 -6.383 14.693 1.00 88.44 295 LEU A N 1
ATOM 2491 C CA . LEU A 1 295 ? -8.718 -5.808 13.365 1.00 88.44 295 LEU A CA 1
ATOM 2492 C C . LEU A 1 295 ? -8.130 -6.830 12.381 1.00 88.44 295 LEU A C 1
ATOM 2494 O O . LEU A 1 295 ? -8.427 -6.745 11.196 1.00 88.44 295 LEU A O 1
ATOM 2498 N N . PHE A 1 296 ? -7.392 -7.840 12.857 1.00 84.56 296 PHE A N 1
ATOM 2499 C CA . PHE A 1 296 ? -6.950 -8.954 12.014 1.00 84.56 296 PHE A CA 1
ATOM 2500 C C . PHE A 1 296 ? -8.129 -9.791 11.516 1.00 84.56 296 PHE A C 1
ATOM 2502 O O . PHE A 1 296 ? -8.204 -10.058 10.327 1.00 84.56 296 PHE A O 1
ATOM 2509 N N . LYS A 1 297 ? -9.126 -10.089 12.362 1.00 85.44 297 LYS A N 1
ATOM 2510 C CA . LYS A 1 297 ? -10.353 -10.768 11.901 1.00 85.44 297 LYS A CA 1
ATOM 2511 C C . LYS A 1 297 ? -11.122 -9.944 10.865 1.00 85.44 297 LYS A C 1
ATOM 2513 O O . LYS A 1 297 ? -11.688 -10.510 9.933 1.00 85.44 297 LYS A O 1
ATOM 2518 N N . ILE A 1 298 ? -11.172 -8.622 11.044 1.00 87.75 298 ILE A N 1
ATOM 2519 C CA . ILE A 1 298 ? -11.811 -7.709 10.084 1.00 87.75 298 ILE A CA 1
ATOM 2520 C C . ILE A 1 298 ? -11.052 -7.736 8.751 1.00 87.75 298 ILE A C 1
ATOM 2522 O O . ILE A 1 298 ? -11.663 -7.827 7.689 1.00 87.75 298 ILE A O 1
ATOM 2526 N N . LEU A 1 299 ? -9.722 -7.711 8.794 1.00 87.06 299 LEU A N 1
ATOM 2527 C CA . LEU A 1 299 ? -8.894 -7.830 7.602 1.00 87.06 299 LEU A CA 1
ATOM 2528 C C . LEU A 1 299 ? -9.039 -9.199 6.916 1.00 87.06 299 LEU A C 1
ATOM 2530 O O . LEU A 1 299 ? -9.146 -9.235 5.695 1.00 87.06 299 LEU A O 1
ATOM 2534 N N . ASP A 1 300 ? -9.120 -10.299 7.669 1.00 84.75 300 ASP A N 1
ATOM 2535 C CA . ASP A 1 300 ? -9.352 -11.652 7.139 1.00 84.75 300 ASP A CA 1
ATOM 2536 C C . ASP A 1 300 ? -10.750 -11.792 6.514 1.00 84.75 300 ASP A C 1
ATOM 2538 O O . ASP A 1 300 ? -10.980 -12.608 5.619 1.00 84.75 300 ASP A O 1
ATOM 2542 N N . PHE A 1 301 ? -11.731 -11.025 7.000 1.00 85.06 301 PHE A N 1
ATOM 2543 C CA . PHE A 1 301 ? -13.043 -10.922 6.368 1.00 85.06 301 PHE A CA 1
ATOM 2544 C C . PHE A 1 301 ? -12.940 -10.240 4.998 1.00 85.06 301 PHE A C 1
ATOM 2546 O O . PHE A 1 301 ? -13.419 -10.803 4.015 1.00 85.06 301 PHE A O 1
ATOM 2553 N N . PHE A 1 302 ? -12.263 -9.088 4.913 1.00 84.38 302 PHE A N 1
ATOM 2554 C CA . PHE A 1 302 ? -12.018 -8.420 3.631 1.00 84.38 302 PHE A CA 1
ATOM 2555 C C . PHE A 1 302 ? -11.226 -9.308 2.667 1.00 84.38 302 PHE A C 1
ATOM 2557 O O . PHE A 1 302 ? -11.601 -9.429 1.507 1.00 84.38 302 PHE A O 1
ATOM 2564 N N . GLU A 1 303 ? -10.173 -9.969 3.147 1.00 83.94 303 GLU A N 1
ATOM 2565 C CA . GLU A 1 303 ? -9.349 -10.870 2.342 1.00 83.94 303 GLU A CA 1
ATOM 2566 C C . GLU A 1 303 ? -10.165 -12.031 1.765 1.00 83.94 303 GLU A C 1
ATOM 2568 O O . GLU A 1 303 ? -10.106 -12.279 0.563 1.00 83.94 303 GLU A O 1
ATOM 2573 N N . ARG A 1 304 ? -10.970 -12.717 2.586 1.00 83.75 304 ARG A N 1
ATOM 2574 C CA . ARG A 1 304 ? -11.826 -13.817 2.112 1.00 83.75 304 ARG A CA 1
ATOM 2575 C C . ARG A 1 304 ? -12.854 -13.359 1.089 1.00 83.75 304 ARG A C 1
ATOM 2577 O O . ARG A 1 304 ? -13.096 -14.080 0.126 1.00 83.75 304 ARG A O 1
ATOM 2584 N N . ASP A 1 305 ? -13.448 -12.187 1.288 1.00 81.56 305 ASP A N 1
ATOM 2585 C CA . ASP A 1 305 ? -14.405 -11.636 0.333 1.00 81.56 305 ASP A CA 1
ATOM 2586 C C . ASP A 1 305 ? -13.732 -11.334 -1.016 1.00 81.56 305 ASP A C 1
ATOM 2588 O O . ASP A 1 305 ? -14.208 -11.790 -2.055 1.00 81.56 305 ASP A O 1
ATOM 2592 N N . ILE A 1 306 ? -12.573 -10.670 -0.995 1.00 79.94 306 ILE A N 1
ATOM 2593 C CA . ILE A 1 306 ? -11.784 -10.359 -2.194 1.00 79.94 306 ILE A CA 1
ATOM 2594 C C . ILE A 1 306 ? -11.361 -11.646 -2.925 1.00 79.94 306 ILE A C 1
ATOM 2596 O O . ILE A 1 306 ? -11.564 -11.761 -4.135 1.00 79.94 306 ILE A O 1
ATOM 2600 N N . LEU A 1 307 ? -10.862 -12.647 -2.189 1.00 82.06 307 LEU A N 1
ATOM 2601 C CA . LEU A 1 307 ? -10.509 -13.961 -2.738 1.00 82.06 307 LEU A CA 1
ATOM 2602 C C . LEU A 1 307 ? -11.720 -14.667 -3.357 1.00 82.06 307 LEU A C 1
ATOM 2604 O O . LEU A 1 307 ? -11.593 -15.294 -4.407 1.00 82.06 307 LEU A O 1
ATOM 2608 N N . SER A 1 308 ? -12.902 -14.560 -2.743 1.00 79.62 308 SER A N 1
ATOM 2609 C CA . SER A 1 308 ? -14.120 -15.181 -3.279 1.00 79.62 308 SER A CA 1
ATOM 2610 C C . SER A 1 308 ? -14.575 -14.557 -4.602 1.00 79.62 308 SER A C 1
ATOM 2612 O O . SER A 1 308 ? -15.239 -15.219 -5.397 1.00 79.62 308 SER A O 1
ATOM 2614 N N . LYS A 1 309 ? -14.156 -13.315 -4.873 1.00 80.25 309 LYS A N 1
ATOM 2615 C CA . LYS A 1 309 ? -14.343 -12.619 -6.152 1.00 80.25 309 LYS A CA 1
ATOM 2616 C C . LYS A 1 309 ? -13.246 -12.936 -7.183 1.00 80.25 309 LYS A C 1
ATOM 2618 O O . LYS A 1 309 ? -13.218 -12.324 -8.245 1.00 80.25 309 LYS A O 1
ATOM 2623 N N . GLY A 1 310 ? -12.366 -13.899 -6.897 1.00 76.25 310 GLY A N 1
ATOM 2624 C CA . GLY A 1 310 ? -11.327 -14.375 -7.814 1.00 76.25 310 GLY A CA 1
ATOM 2625 C C . GLY A 1 310 ? -10.054 -13.530 -7.834 1.00 76.25 310 GLY A C 1
ATOM 2626 O O . GLY A 1 310 ? -9.164 -13.817 -8.629 1.00 76.25 310 GLY A O 1
ATOM 2627 N N . VAL A 1 311 ? -9.944 -12.527 -6.960 1.00 78.69 311 VAL A N 1
ATOM 2628 C CA . VAL A 1 311 ? -8.788 -11.630 -6.921 1.00 78.69 311 VAL A CA 1
ATOM 2629 C C . VAL A 1 311 ? -7.779 -12.115 -5.886 1.00 78.69 311 VAL A C 1
ATOM 2631 O O . VAL A 1 311 ? -8.130 -12.401 -4.740 1.00 78.69 311 VAL A O 1
ATOM 2634 N N . GLN A 1 312 ? -6.508 -12.207 -6.274 1.00 79.00 312 GLN A N 1
ATOM 2635 C CA . GLN A 1 312 ? -5.447 -12.593 -5.346 1.00 79.00 312 GLN A CA 1
ATOM 2636 C C . GLN A 1 312 ? -5.180 -11.491 -4.316 1.00 79.00 312 GLN A C 1
ATOM 2638 O O . GLN A 1 312 ? -5.250 -10.306 -4.618 1.00 79.00 312 GLN A O 1
ATOM 2643 N N . VAL A 1 313 ? -4.826 -11.867 -3.089 1.00 75.88 313 VAL A N 1
ATOM 2644 C CA . VAL A 1 313 ? -4.437 -10.927 -2.026 1.00 75.88 313 VAL A CA 1
ATOM 2645 C C . VAL A 1 313 ? -3.042 -11.312 -1.533 1.00 75.88 313 VAL A C 1
ATOM 2647 O O . VAL A 1 313 ? -2.781 -12.512 -1.403 1.00 75.88 313 VAL A O 1
ATOM 2650 N N . PRO A 1 314 ? -2.142 -10.347 -1.259 1.00 75.00 314 PRO A N 1
ATOM 2651 C CA . PRO A 1 314 ? -0.866 -10.641 -0.615 1.00 75.00 314 PRO A CA 1
ATOM 2652 C C . PRO A 1 314 ? -1.079 -11.415 0.689 1.00 75.00 314 PRO A C 1
ATOM 2654 O O . PRO A 1 314 ? -1.993 -11.106 1.454 1.00 75.00 314 PRO A O 1
ATOM 2657 N N . GLU A 1 315 ? -0.241 -12.411 0.959 1.00 75.38 315 GLU A N 1
ATOM 2658 C CA . GLU A 1 315 ? -0.280 -13.141 2.220 1.00 75.38 315 GLU A CA 1
ATOM 2659 C C . GLU A 1 315 ? 0.138 -12.218 3.365 1.00 75.38 315 GLU A C 1
ATOM 2661 O O . GLU A 1 315 ? 1.192 -11.585 3.315 1.00 75.38 315 GLU A O 1
ATOM 2666 N N . ARG A 1 316 ? -0.672 -12.164 4.424 1.00 77.00 316 ARG A N 1
ATOM 2667 C CA . ARG A 1 316 ? -0.311 -11.477 5.662 1.00 77.00 316 ARG A CA 1
ATOM 2668 C C . ARG A 1 316 ? 0.420 -12.432 6.602 1.00 77.00 316 ARG A C 1
ATOM 2670 O O . ARG A 1 316 ? -0.154 -13.413 7.067 1.00 77.00 316 ARG A O 1
ATOM 2677 N N . LYS A 1 317 ? 1.642 -12.076 6.991 1.00 73.19 317 LYS A N 1
ATOM 2678 C CA . LYS A 1 317 ? 2.345 -12.671 8.134 1.00 73.19 317 LYS A CA 1
ATOM 2679 C C . LYS A 1 317 ? 2.247 -11.736 9.333 1.00 73.19 317 LYS A C 1
ATOM 2681 O O . LYS A 1 317 ? 2.604 -10.563 9.242 1.00 73.19 317 LYS A O 1
ATOM 2686 N N . ILE A 1 318 ? 1.752 -12.249 10.455 1.00 72.50 318 ILE A N 1
ATOM 2687 C CA . ILE A 1 318 ? 1.750 -11.526 11.731 1.00 72.50 318 ILE A CA 1
ATOM 2688 C C . ILE A 1 318 ? 3.091 -11.794 12.407 1.00 72.50 318 ILE A C 1
ATOM 2690 O O . ILE A 1 318 ? 3.467 -12.950 12.588 1.00 72.50 318 ILE A O 1
ATOM 2694 N N . ILE A 1 319 ? 3.802 -10.735 12.780 1.00 66.69 319 ILE A N 1
ATOM 2695 C CA . ILE A 1 319 ? 5.087 -10.859 13.467 1.00 66.69 319 ILE A CA 1
ATOM 2696 C C . ILE A 1 319 ? 4.815 -11.186 14.934 1.00 66.69 319 ILE A C 1
ATOM 2698 O O . ILE A 1 319 ? 4.165 -10.410 15.643 1.00 66.69 319 ILE A O 1
ATOM 2702 N N . GLU A 1 320 ? 5.299 -12.341 15.390 1.00 60.41 320 GLU A N 1
ATOM 2703 C CA . GLU A 1 320 ? 5.048 -12.818 16.747 1.00 60.41 320 GLU A CA 1
ATOM 2704 C C . GLU A 1 320 ? 5.503 -11.809 17.807 1.00 60.41 320 GLU A C 1
ATOM 2706 O O . GLU A 1 320 ? 6.538 -11.163 17.682 1.00 60.41 320 GLU A O 1
ATOM 2711 N N . ASN A 1 321 ? 4.716 -11.681 18.881 1.00 57.69 321 ASN A N 1
ATOM 2712 C CA . ASN A 1 321 ? 4.968 -10.758 19.998 1.00 57.69 321 ASN A CA 1
ATOM 2713 C C . ASN A 1 321 ? 4.977 -9.267 19.609 1.00 57.69 321 ASN A C 1
ATOM 2715 O O . ASN A 1 321 ? 5.321 -8.413 20.425 1.00 57.69 321 ASN A O 1
ATOM 2719 N N . THR A 1 322 ? 4.515 -8.947 18.400 1.00 60.75 322 THR A N 1
ATOM 2720 C CA . THR A 1 322 ? 4.206 -7.588 17.960 1.00 60.75 322 THR A CA 1
ATOM 2721 C C . THR A 1 322 ? 2.766 -7.522 17.441 1.00 60.75 322 THR A C 1
ATOM 2723 O O . THR A 1 322 ? 2.085 -8.539 17.302 1.00 60.75 322 THR A O 1
ATOM 2726 N N . CYS A 1 323 ? 2.285 -6.316 17.148 1.00 61.03 323 CYS A N 1
ATOM 2727 C CA . CYS A 1 323 ? 1.050 -6.106 16.391 1.00 61.03 323 CYS A CA 1
ATOM 2728 C C . CYS A 1 323 ? 1.307 -5.830 14.905 1.00 61.03 323 CYS A C 1
ATOM 2730 O O . CYS A 1 323 ? 0.376 -5.469 14.195 1.00 61.03 323 CYS A O 1
ATOM 2732 N N . ASN A 1 324 ? 2.549 -5.963 14.440 1.00 65.75 324 ASN A N 1
ATOM 2733 C CA . ASN A 1 324 ? 2.917 -5.623 13.074 1.00 65.75 324 ASN A CA 1
ATOM 2734 C C . ASN A 1 324 ? 2.587 -6.766 12.114 1.00 65.75 324 ASN A C 1
ATOM 2736 O O . ASN A 1 324 ? 2.594 -7.950 12.470 1.00 65.75 324 ASN A O 1
ATOM 2740 N N . THR A 1 325 ? 2.322 -6.388 10.871 1.00 66.44 325 THR A N 1
ATOM 2741 C CA . THR A 1 325 ? 1.984 -7.297 9.783 1.00 66.44 325 THR A CA 1
ATOM 2742 C C . THR A 1 325 ? 2.856 -7.028 8.579 1.00 66.44 325 THR A C 1
ATOM 2744 O O . THR A 1 325 ? 2.938 -5.909 8.068 1.00 66.44 325 THR A O 1
ATOM 2747 N N . PHE A 1 326 ? 3.455 -8.097 8.076 1.00 64.38 326 PHE A N 1
ATOM 2748 C CA . PHE A 1 326 ? 4.180 -8.093 6.823 1.00 64.38 326 PHE A CA 1
ATOM 2749 C C . PHE A 1 326 ? 3.290 -8.652 5.714 1.00 64.38 326 PHE A C 1
ATOM 2751 O O . PHE A 1 326 ? 2.571 -9.627 5.935 1.00 64.38 326 PHE A O 1
ATOM 2758 N N . LEU A 1 327 ? 3.307 -8.017 4.541 1.00 66.69 327 LEU A N 1
ATOM 2759 C CA . LEU A 1 327 ? 2.625 -8.533 3.358 1.00 66.69 327 LEU A CA 1
ATOM 2760 C C . LEU A 1 327 ? 3.642 -9.167 2.418 1.00 66.69 327 LEU A C 1
ATOM 2762 O O . LEU A 1 327 ? 4.690 -8.585 2.147 1.00 66.69 327 LEU A O 1
ATOM 2766 N N . LEU A 1 328 ? 3.293 -10.341 1.914 1.00 63.12 328 LEU A N 1
ATOM 2767 C CA . LEU A 1 328 ? 4.083 -11.123 0.981 1.00 63.12 328 LEU A CA 1
ATOM 2768 C C . LEU A 1 328 ? 3.300 -11.360 -0.299 1.00 63.12 328 LEU A C 1
ATOM 2770 O O . LEU A 1 328 ? 2.088 -11.577 -0.274 1.00 63.12 328 LEU A O 1
ATOM 2774 N N . ASN A 1 329 ? 4.000 -11.419 -1.427 1.00 63.34 329 ASN A N 1
ATOM 2775 C CA . ASN A 1 329 ? 3.421 -12.032 -2.616 1.00 63.34 329 ASN A CA 1
ATOM 2776 C C . ASN A 1 329 ? 3.077 -13.478 -2.254 1.00 63.34 329 ASN A C 1
ATOM 2778 O O . ASN A 1 329 ? 3.937 -14.196 -1.741 1.00 63.34 329 ASN A O 1
ATOM 2782 N N . ARG A 1 330 ? 1.843 -13.915 -2.527 1.00 58.59 330 ARG A N 1
ATOM 2783 C CA . ARG A 1 330 ? 1.507 -15.341 -2.490 1.00 58.59 330 ARG A CA 1
ATOM 2784 C C . ARG A 1 330 ? 2.277 -16.022 -3.620 1.00 58.59 330 ARG A C 1
ATOM 2786 O O . ARG A 1 330 ? 1.782 -16.126 -4.737 1.00 58.59 330 ARG A O 1
ATOM 2793 N N . TYR A 1 331 ? 3.517 -16.412 -3.354 1.00 52.22 331 TYR A N 1
ATOM 2794 C CA . TYR A 1 331 ? 4.240 -17.307 -4.240 1.00 52.22 331 TYR A CA 1
ATOM 2795 C C . TYR A 1 331 ? 3.599 -18.686 -4.149 1.00 52.22 331 TYR A C 1
ATOM 2797 O O . TYR A 1 331 ? 3.202 -19.143 -3.077 1.00 52.22 331 TYR A O 1
ATOM 2805 N N . ASP A 1 332 ? 3.521 -19.363 -5.287 1.00 41.59 332 ASP A N 1
ATOM 2806 C CA . ASP A 1 332 ? 3.370 -20.805 -5.291 1.00 41.59 332 ASP A CA 1
ATOM 2807 C C . ASP A 1 332 ? 4.674 -21.393 -4.724 1.00 41.59 332 ASP A C 1
ATOM 2809 O O . ASP A 1 332 ? 5.683 -21.527 -5.419 1.00 41.59 332 ASP A O 1
ATOM 2813 N N . CYS A 1 333 ? 4.689 -21.657 -3.415 1.00 36.06 333 CYS A N 1
ATOM 2814 C CA . CYS A 1 333 ? 5.843 -22.207 -2.706 1.00 36.06 333 CYS A CA 1
ATOM 2815 C C . CYS A 1 333 ? 6.194 -23.639 -3.147 1.00 36.06 333 CYS A C 1
ATOM 2817 O O . CYS A 1 333 ? 7.150 -24.205 -2.626 1.00 36.06 333 CYS A O 1
ATOM 2819 N N . SER A 1 334 ? 5.481 -24.233 -4.114 1.00 35.22 334 SER A N 1
ATOM 2820 C CA . SER A 1 334 ? 5.846 -25.529 -4.704 1.00 35.22 334 SER A CA 1
ATOM 2821 C C . SER A 1 334 ? 7.236 -25.536 -5.362 1.00 35.22 334 SER A C 1
ATOM 2823 O O . SER A 1 334 ? 7.826 -26.602 -5.539 1.00 35.22 334 SER A O 1
ATOM 2825 N N . CYS A 1 335 ? 7.795 -24.361 -5.670 1.00 32.19 335 CYS A N 1
ATOM 2826 C CA . CYS A 1 335 ? 9.148 -24.200 -6.208 1.00 32.19 335 CYS A CA 1
ATOM 2827 C C . CYS A 1 335 ? 10.250 -24.177 -5.134 1.00 32.19 335 CYS A C 1
ATOM 2829 O O . CYS A 1 335 ? 11.420 -24.393 -5.461 1.00 32.19 335 CYS A O 1
ATOM 2831 N N . LEU A 1 336 ? 9.905 -23.937 -3.864 1.00 34.56 336 LEU A N 1
ATOM 2832 C CA . LEU A 1 336 ? 10.845 -24.050 -2.754 1.00 34.56 336 LEU A CA 1
ATOM 2833 C C . LEU A 1 336 ? 10.962 -25.532 -2.408 1.00 34.56 336 LEU A C 1
ATOM 2835 O O . LEU A 1 336 ? 10.198 -26.074 -1.611 1.00 34.56 336 LEU A O 1
ATOM 2839 N N . LYS A 1 337 ? 11.932 -26.212 -3.029 1.00 32.94 337 LYS A N 1
ATOM 2840 C CA . LYS A 1 337 ? 12.438 -27.463 -2.467 1.00 32.94 337 LYS A CA 1
ATOM 2841 C C . LYS A 1 337 ? 12.988 -27.127 -1.088 1.00 32.94 337 LYS A C 1
ATOM 2843 O O . LYS A 1 337 ? 14.108 -26.638 -0.977 1.00 32.94 337 LYS A O 1
ATOM 2848 N N . ILE A 1 338 ? 12.185 -27.387 -0.063 1.00 34.94 338 ILE A N 1
ATOM 2849 C CA . ILE A 1 338 ? 12.670 -27.575 1.295 1.00 34.94 338 ILE A CA 1
ATOM 2850 C C . ILE A 1 338 ? 13.713 -28.684 1.170 1.00 34.94 338 ILE A C 1
ATOM 2852 O O . ILE A 1 338 ? 13.389 -29.839 0.890 1.00 34.94 338 ILE A O 1
ATOM 2856 N N . ILE A 1 339 ? 14.985 -28.305 1.234 1.00 37.06 339 ILE A N 1
ATOM 2857 C CA . ILE A 1 339 ? 16.034 -29.265 1.524 1.00 37.06 339 ILE A CA 1
ATOM 2858 C C . ILE A 1 339 ? 15.798 -29.581 2.994 1.00 37.06 339 ILE A C 1
ATOM 2860 O O . ILE A 1 339 ? 16.163 -28.789 3.856 1.00 37.06 339 ILE A O 1
ATOM 2864 N N . ASP A 1 340 ? 15.098 -30.683 3.260 1.00 31.98 340 ASP A N 1
ATOM 2865 C CA . ASP A 1 340 ? 15.045 -31.255 4.598 1.00 31.98 340 ASP A CA 1
ATOM 2866 C C . ASP A 1 340 ? 16.491 -31.553 5.012 1.00 31.98 340 ASP A C 1
ATOM 2868 O O . ASP A 1 340 ? 17.125 -32.498 4.529 1.00 31.98 340 ASP A O 1
ATOM 2872 N N . GLU A 1 341 ? 17.029 -30.724 5.903 1.00 39.22 341 GLU A N 1
ATOM 2873 C CA . GLU A 1 341 ? 18.199 -31.046 6.714 1.00 39.22 341 GLU A CA 1
ATOM 2874 C C . GLU A 1 341 ? 17.807 -32.096 7.763 1.00 39.22 341 GLU A C 1
ATOM 2876 O O . GLU A 1 341 ? 17.877 -31.856 8.958 1.00 39.22 341 GLU A O 1
ATOM 2881 N N . ASP A 1 342 ? 17.392 -33.276 7.306 1.00 38.31 342 ASP A N 1
ATOM 2882 C CA . ASP A 1 342 ? 17.189 -34.460 8.149 1.00 38.31 342 ASP A CA 1
ATOM 2883 C C . ASP A 1 342 ? 17.870 -35.704 7.555 1.00 38.31 342 ASP A C 1
ATOM 2885 O O . ASP A 1 342 ? 17.549 -36.849 7.874 1.00 38.31 342 ASP A O 1
ATOM 2889 N N . ASN A 1 343 ? 18.917 -35.505 6.748 1.00 32.72 343 ASN A N 1
ATOM 2890 C CA . ASN A 1 343 ? 19.888 -36.566 6.492 1.00 32.72 343 ASN A CA 1
ATOM 2891 C C . ASN A 1 343 ? 20.872 -36.665 7.665 1.00 32.72 343 ASN A C 1
ATOM 2893 O O . ASN A 1 343 ? 22.064 -36.372 7.543 1.00 32.72 343 ASN A O 1
ATOM 2897 N N . ILE A 1 344 ? 20.367 -37.143 8.806 1.00 34.62 344 ILE A N 1
ATOM 2898 C CA . ILE A 1 344 ? 21.197 -37.812 9.806 1.00 34.62 344 ILE A CA 1
ATOM 2899 C C . ILE A 1 344 ? 21.726 -39.081 9.140 1.00 34.62 344 ILE A C 1
ATOM 2901 O O . ILE A 1 344 ? 21.089 -40.135 9.129 1.00 34.62 344 ILE A O 1
ATOM 2905 N N . VAL A 1 345 ? 22.922 -38.983 8.570 1.00 31.72 345 VAL A N 1
ATOM 2906 C CA . VAL A 1 345 ? 23.708 -40.163 8.240 1.00 31.72 345 VAL A CA 1
ATOM 2907 C C . VAL A 1 345 ? 24.185 -40.756 9.565 1.00 31.72 345 VAL A C 1
ATOM 2909 O O . VAL A 1 345 ? 25.190 -40.337 10.134 1.00 31.72 345 VAL A O 1
ATOM 2912 N N . SER A 1 346 ? 23.443 -41.741 10.065 1.00 30.03 346 SER A N 1
ATOM 2913 C CA . SER A 1 346 ? 24.000 -42.730 10.981 1.00 30.03 346 SER A CA 1
ATOM 2914 C C . SER A 1 346 ? 24.724 -43.781 10.140 1.00 30.03 346 SER A C 1
ATOM 2916 O O . SER A 1 346 ? 24.104 -44.529 9.388 1.00 30.03 346 SER A O 1
ATOM 2918 N N . VAL A 1 347 ? 26.053 -43.812 10.231 1.00 32.81 347 VAL A N 1
ATOM 2919 C CA . VAL A 1 347 ? 26.833 -44.993 9.846 1.00 32.81 347 VAL A CA 1
ATOM 2920 C C . VAL A 1 347 ? 27.360 -45.589 11.141 1.00 32.81 347 VAL A C 1
ATOM 2922 O O . VAL A 1 347 ? 28.131 -44.942 11.851 1.00 32.81 347 VAL A O 1
ATOM 2925 N N . GLY A 1 348 ? 26.848 -46.775 11.470 1.00 33.34 348 GLY A N 1
ATOM 2926 C CA . GLY A 1 348 ? 27.474 -47.688 12.422 1.00 33.34 348 GLY A CA 1
ATOM 2927 C C . GLY A 1 348 ? 28.662 -48.415 11.814 1.00 33.34 348 GLY A C 1
ATOM 2928 O O . GLY A 1 348 ? 28.779 -48.421 10.567 1.00 33.34 348 GLY A O 1
#

pLDDT: mean 71.42, std 18.75, range [21.84, 93.94]

Radius of gyration: 22.25 Å; chains: 1; bounding box: 54×70×67 Å

Secondary structure (DSSP, 8-state):
-PPP---TT----------SS-HHHHHHHHHHHHHHHHHTTS-HHHHHHHS-TT----BHHHHHHHHHHHTGGG-TTHHHHHHHHHHHHHHHH---HHHHHHHHHHHHHH-SS--S-EEEEE-TTTTTTTTT-HHHHGGGTTS-TT-EEEETTEEEEHHHHHHHHHH--S--TTGGG-SEEEEETT--B-EEEEEEEEGGGG--SS-PPPSEEEEEE-S-HHHHHHHHHHS---SSEEE--GGG-HHHHHHHHHHHHHHHHHHHHTT-TT---HHHHHH-HHHHHHHHHTTTSBHHHHHHHHHHHHHHTT---PEEEEPTTSS-EEEE----GGG-------------

Foldseek 3Di:
DDDDDDDDDPDDDDDDDPDLDDPVLLLLLLLLLLLQLLLQPCDLVNPVVQHPLPDQFDFLLRSLVVCVVVVCVPVPCSLVSSQLSSVQFCCLLCSPVVVVVLVLVLQCVVDPDHADHKDKFFCDDPLCPPCVPPVVVVLVVVQPQLAWEDQPNDTDRPSVVSVCLVPPPDCSQCLSQFRMWMHHPPDSYIFGEHEEQEPVVQDDDDGRDGQAYEYAAHPCPPVVVVCVVPDDPDHHYYYPDVVNSRSVSSVLVSVLSSLLSNQSSVVDPPDRPPVNCVSPVVVSVVCVVRRVPGSVVVSVVSQVVSVVVVTDGFDWDRDPSGSHIDTHNPDPCPPPPPPPPPPPPDDD